Protein AF-A0A8E0RQ81-F1 (afdb_monomer)

Nearest PDB structures (foldseek):
  8k2m-assembly1_A  TM=4.509E-01  e=3.180E-02  Paenibacillus sp. TS12
  5udd-assembly1_J  TM=2.761E-01  e=5.267E-03  Homo sapiens
  7y4x-assembly1_B  TM=4.870E-01  e=2.285E-01  Chelicerata
  8kg5-assembly1_D  TM=3.900E-01  e=5.680E-02  Homo sapiens
  7u06-assembly1_B  TM=1.789E-01  e=1.207E-01  Saccharomyces cerevisiae

Organism: NCBI:txid27845

Secondary structure (DSSP, 8-state):
-PPPTT----SS--TTTSPPPPPPSS-HHHH-S-GGGGHHHHHHHHHHHTT---SSGGGG--SSPPPHHHHHTS-EE-HHHHHTTEEESS---SEEEESSSEEEEEEEESS-EEEEEEEEEEGGGTT-S-GGGPPPPGGGEESB-TT--SBGGGGEEEEE-SSEEEEEEE-SSSEEEEEEEEEEEGGG--TTS----EEEEEEEEEESS--TT-PPPPP-TTS-BS--HHHHHHTTEEES---SEEEEPSTT--TTS-TTSPPPPEEEEEEEES-TTEEEEEEEEBTTB-HHHHGGGEEEEE-SSEEEEEEEPPPPP------SS-----S-EEEEEEEEESSS----EEEEEEEEEE-

Foldseek 3Di:
DDDDDPDDDDPPPDCVVVPDDDDPPDDQVRPDVCSVVCVVVLLVLCVCLQPDDDPDQSSSSHPDGDDPVLSVQAWNFDPVQSVQQKAQDPRRGLEAEDAAQKDKGKIWTDADWQKDKQKWFQQVFAVDPCQPPDDDDPVRTHQDHPPDPDGLLQQWQWADFPTMIMIIGQFAAFHKMKMWMWIGGPVQPDPPDDGDTDTGTMHIYGYNGGHPPSDGHPDDPSSYAFQRPVNCVVQVKDKPDRTQEDEQEPPPDDPPDDPVDDDFGKDKIKIFGPAQQKDKDKFKDFPPDDSVVLVVQWDWDDDSTMIIIMGGDDDADDDDDDDDDDDDKGRKMKMWMWMARPVDDGPRDRRHMHIYIHD

Solvent-accessible surface area (backbone atoms only — not comparable to full-atom values): 20951 Å² total; per-residue (Å²): 137,80,80,61,93,87,73,71,79,74,79,75,82,42,63,86,83,56,60,78,80,76,78,77,92,62,57,59,75,78,79,37,100,59,51,72,78,46,46,70,57,48,52,49,30,58,57,43,53,60,77,49,84,60,97,49,65,78,73,37,66,45,100,69,65,74,50,70,70,58,52,74,35,35,41,53,57,37,76,39,25,64,72,26,39,51,40,70,69,75,60,64,48,16,66,42,81,24,71,48,14,53,47,76,48,50,31,34,34,81,40,71,52,51,67,48,75,46,48,30,34,39,65,82,20,59,87,43,96,62,37,82,80,59,78,88,52,80,90,45,51,30,54,40,53,92,97,47,98,54,54,41,62,34,29,48,47,36,28,40,46,91,45,38,44,36,38,44,40,27,32,74,53,40,25,32,35,39,41,39,35,24,32,34,51,47,94,65,68,48,92,94,55,96,69,77,70,34,65,12,38,37,36,40,37,40,24,71,27,36,20,93,73,45,57,65,52,80,90,58,93,77,55,57,24,5,53,34,57,72,55,35,62,73,59,40,46,46,60,74,59,64,58,19,68,46,76,50,67,82,82,81,68,61,94,82,63,64,86,89,62,75,76,77,54,66,50,77,53,39,30,36,36,79,39,66,61,58,45,82,45,77,46,48,46,39,93,97,52,59,49,80,71,38,50,82,36,50,47,78,48,77,57,68,51,34,40,37,38,43,34,47,54,77,78,82,69,89,74,82,90,72,84,85,91,75,90,76,65,54,91,55,42,34,39,39,30,37,46,41,50,76,88,52,79,89,60,80,42,82,59,30,30,36,38,37,36,51,96

Structure (mmCIF, N/CA/C/O backbone):
data_AF-A0A8E0RQ81-F1
#
_entry.id   AF-A0A8E0RQ81-F1
#
loop_
_atom_site.group_PDB
_atom_site.id
_atom_site.type_symbol
_atom_site.label_atom_id
_atom_site.label_alt_id
_atom_site.label_comp_id
_atom_site.label_asym_id
_atom_site.label_entity_id
_atom_site.label_seq_id
_atom_site.pdbx_PDB_ins_code
_atom_site.Cartn_x
_atom_site.Cartn_y
_atom_site.Cartn_z
_atom_site.occupancy
_atom_site.B_iso_or_equiv
_atom_site.auth_seq_id
_atom_site.auth_comp_id
_atom_site.auth_asym_id
_atom_site.auth_atom_id
_atom_site.pdbx_PDB_model_num
ATOM 1 N N . MET A 1 1 ? 32.967 -24.343 -5.951 1.00 39.72 1 MET A N 1
ATOM 2 C CA . MET A 1 1 ? 33.368 -25.617 -6.580 1.00 39.72 1 MET A CA 1
ATOM 3 C C . MET A 1 1 ? 33.989 -25.262 -7.913 1.00 39.72 1 MET A C 1
ATOM 5 O O . MET A 1 1 ? 33.347 -24.540 -8.661 1.00 39.72 1 MET A O 1
ATOM 9 N N . TYR A 1 2 ? 35.232 -25.665 -8.159 1.00 46.44 2 TYR A N 1
ATOM 10 C CA . TYR A 1 2 ? 35.872 -25.485 -9.462 1.00 46.44 2 TYR A CA 1
ATOM 11 C C . TYR A 1 2 ? 35.626 -26.739 -10.296 1.00 46.44 2 TYR A C 1
ATOM 13 O O . TYR A 1 2 ? 35.555 -27.836 -9.736 1.00 46.44 2 TYR A O 1
ATOM 21 N N . ALA A 1 3 ? 35.448 -26.571 -11.604 1.00 52.44 3 ALA A N 1
ATOM 22 C CA . ALA A 1 3 ? 35.371 -27.707 -12.509 1.00 52.44 3 ALA A CA 1
ATOM 23 C C . ALA A 1 3 ? 36.690 -28.508 -12.442 1.00 52.44 3 ALA A C 1
ATOM 25 O O . ALA A 1 3 ? 37.749 -27.895 -12.271 1.00 52.44 3 ALA A O 1
ATOM 26 N N . PRO A 1 4 ? 36.645 -29.850 -12.531 1.00 76.75 4 PRO A N 1
ATOM 27 C CA . PRO A 1 4 ? 37.849 -30.673 -12.571 1.00 76.75 4 PRO A CA 1
ATOM 28 C C . PRO A 1 4 ? 38.773 -30.266 -13.722 1.00 76.75 4 PRO A C 1
ATOM 30 O O . PRO A 1 4 ? 38.309 -29.849 -14.785 1.00 76.75 4 PRO A O 1
ATOM 33 N N . GLU A 1 5 ? 40.078 -30.427 -13.521 1.00 66.06 5 GLU A N 1
ATOM 34 C CA . GLU A 1 5 ? 41.078 -30.236 -14.572 1.00 66.06 5 GLU A CA 1
ATOM 35 C C . GLU A 1 5 ? 40.761 -31.160 -15.766 1.00 66.06 5 GLU A C 1
ATOM 37 O O . GLU A 1 5 ? 40.637 -32.373 -15.599 1.00 66.06 5 GLU A O 1
ATOM 42 N N . GLY A 1 6 ? 40.569 -30.579 -16.957 1.00 72.25 6 GLY A N 1
ATOM 43 C CA . GLY A 1 6 ? 40.177 -31.301 -18.177 1.00 72.25 6 GLY A CA 1
ATOM 44 C C . GLY A 1 6 ? 38.669 -31.363 -18.464 1.00 72.25 6 GLY A C 1
ATOM 45 O O . GLY A 1 6 ? 38.272 -31.985 -19.447 1.00 72.25 6 GLY A O 1
ATOM 46 N N . PHE A 1 7 ? 37.817 -30.731 -17.648 1.00 69.62 7 PHE A N 1
ATOM 47 C CA . PHE A 1 7 ? 36.400 -30.568 -17.983 1.00 69.62 7 PHE A CA 1
ATOM 48 C C . PHE A 1 7 ? 36.219 -29.464 -19.035 1.00 69.62 7 PHE A C 1
ATOM 50 O O . PHE A 1 7 ? 36.254 -28.275 -18.717 1.00 69.62 7 PHE A O 1
ATOM 57 N N . GLU A 1 8 ? 35.999 -29.867 -20.283 1.00 62.91 8 GLU A N 1
ATOM 58 C CA . GLU A 1 8 ? 35.598 -28.975 -21.371 1.00 62.91 8 GLU A CA 1
ATOM 59 C C . GLU A 1 8 ? 34.089 -29.104 -21.613 1.00 62.91 8 GLU A C 1
ATOM 61 O O . GLU A 1 8 ? 33.569 -30.204 -21.818 1.00 62.91 8 GLU A O 1
ATOM 66 N N . LEU A 1 9 ? 33.367 -27.978 -21.590 1.00 57.41 9 LEU A N 1
ATOM 67 C CA . LEU A 1 9 ? 31.994 -27.944 -22.091 1.00 57.41 9 LEU A CA 1
ATOM 68 C C . LEU A 1 9 ? 32.043 -28.143 -23.613 1.00 57.41 9 LEU A C 1
ATOM 70 O O . LEU A 1 9 ? 32.822 -27.454 -24.276 1.00 57.41 9 LEU A O 1
ATOM 74 N N . PRO A 1 10 ? 31.231 -29.046 -24.190 1.00 61.84 10 PRO A N 1
ATOM 75 C CA . PRO A 1 10 ? 31.200 -29.225 -25.633 1.00 61.84 10 PRO A CA 1
ATOM 76 C C . PRO A 1 10 ? 30.738 -27.921 -26.293 1.00 61.84 10 PRO A C 1
ATOM 78 O O . PRO A 1 10 ? 29.579 -27.521 -26.173 1.00 61.84 10 PRO A O 1
ATOM 81 N N . HIS A 1 11 ? 31.657 -27.240 -26.978 1.00 59.19 11 HIS A N 1
ATOM 82 C CA . HIS A 1 11 ? 31.350 -26.078 -27.800 1.00 59.19 11 HIS A CA 1
ATOM 83 C C . HIS A 1 11 ? 31.382 -26.457 -29.288 1.00 59.19 11 HIS A C 1
ATOM 85 O O . HIS A 1 11 ? 32.374 -27.026 -29.744 1.00 59.19 11 HIS A O 1
ATOM 91 N N . PRO A 1 12 ? 30.349 -26.097 -30.070 1.00 54.19 12 PRO A N 1
ATOM 92 C CA . PRO A 1 12 ? 29.066 -25.541 -29.645 1.00 54.19 12 PRO A CA 1
ATOM 93 C C . PRO A 1 12 ? 28.110 -26.643 -29.157 1.00 54.19 12 PRO A C 1
ATOM 95 O O . PRO A 1 12 ? 28.104 -27.754 -29.690 1.00 54.19 12 PRO A O 1
ATOM 98 N N . LEU A 1 13 ? 27.226 -26.302 -28.214 1.00 55.28 13 LEU A N 1
ATOM 99 C CA . LEU A 1 13 ? 25.982 -27.040 -27.986 1.00 55.28 13 LEU A CA 1
ATOM 100 C C . LEU A 1 13 ? 25.128 -26.906 -29.259 1.00 55.28 13 LEU A C 1
ATOM 102 O O . LEU A 1 13 ? 24.357 -25.963 -29.411 1.00 55.28 13 LEU A O 1
ATOM 106 N N . SER A 1 14 ? 25.342 -27.798 -30.225 1.00 55.62 14 SER A N 1
ATOM 107 C CA . SER A 1 14 ? 24.513 -27.878 -31.428 1.00 55.62 14 SER A CA 1
ATOM 108 C C . SER A 1 14 ? 23.136 -28.415 -31.042 1.00 55.62 14 SER A C 1
ATOM 110 O O . SER A 1 14 ? 23.040 -29.417 -30.325 1.00 55.62 14 SER A O 1
ATOM 112 N N . SER A 1 15 ? 22.076 -27.794 -31.559 1.00 55.00 15 SER A N 1
ATOM 113 C CA . SER A 1 15 ? 20.694 -28.282 -31.463 1.00 55.00 15 SER A CA 1
ATOM 114 C C . SER A 1 15 ? 20.509 -29.685 -32.061 1.00 55.00 15 SER A C 1
ATOM 116 O O . SER A 1 15 ? 19.532 -30.355 -31.741 1.00 55.00 15 SER A O 1
ATOM 118 N N . GLU A 1 16 ? 21.462 -30.158 -32.871 1.00 59.75 16 GLU A N 1
ATOM 119 C CA . GLU A 1 16 ? 21.518 -31.534 -33.377 1.00 59.75 16 GLU A CA 1
ATOM 120 C C . GLU A 1 16 ? 22.048 -32.537 -32.338 1.00 59.75 16 GLU A C 1
ATOM 122 O O . GLU A 1 16 ? 21.591 -33.676 -32.297 1.00 59.75 16 GLU A O 1
ATOM 127 N N . ASN A 1 17 ? 22.984 -32.121 -31.476 1.00 57.94 17 ASN A N 1
ATOM 128 C CA . ASN A 1 17 ? 23.615 -32.994 -30.475 1.00 57.94 17 ASN A CA 1
ATOM 129 C C . ASN A 1 17 ? 22.876 -32.977 -29.128 1.00 57.94 17 ASN A C 1
ATOM 131 O O . ASN A 1 17 ? 22.941 -33.943 -28.369 1.00 57.94 17 ASN A O 1
ATOM 135 N N . HIS A 1 18 ? 22.157 -31.891 -28.841 1.00 56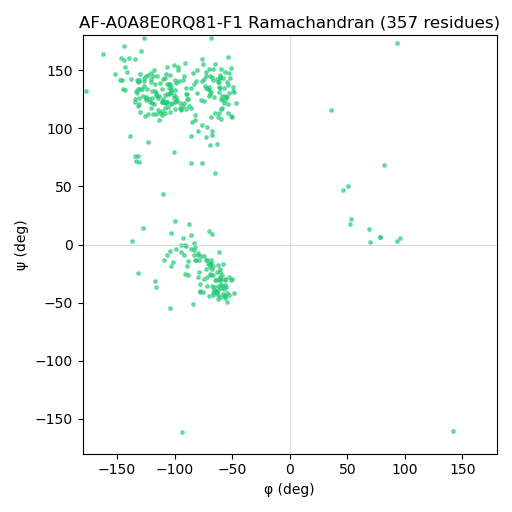.56 18 HIS A N 1
ATOM 136 C CA . HIS A 1 18 ? 21.319 -31.734 -27.654 1.00 56.56 18 HIS A CA 1
ATOM 137 C C . HIS A 1 18 ? 19.941 -31.219 -28.073 1.00 56.56 18 HIS A C 1
ATOM 139 O O . HIS A 1 18 ? 19.658 -30.026 -27.922 1.00 56.56 18 HIS A O 1
ATOM 145 N N . PRO A 1 19 ? 19.087 -32.092 -28.640 1.00 57.66 19 PRO A N 1
ATOM 146 C CA . PRO A 1 19 ? 17.778 -31.674 -29.092 1.00 57.66 19 PRO A CA 1
ATOM 147 C C . PRO A 1 19 ? 16.958 -31.131 -27.911 1.00 57.66 19 PRO A C 1
ATOM 149 O O . PRO A 1 19 ? 16.939 -31.739 -26.834 1.00 57.66 19 PRO A O 1
ATOM 152 N N . PRO A 1 20 ? 16.279 -29.989 -28.097 1.00 55.88 20 PRO A N 1
ATOM 153 C CA . PRO A 1 20 ? 15.446 -29.391 -27.070 1.00 55.88 20 PRO A CA 1
ATOM 154 C C . PRO A 1 20 ? 14.371 -30.401 -26.596 1.00 55.88 20 PRO A C 1
ATOM 156 O O . PRO A 1 20 ? 13.653 -30.931 -27.445 1.00 55.88 20 PRO A O 1
ATOM 159 N N . PRO A 1 21 ? 14.207 -30.681 -25.285 1.00 59.25 21 PRO A N 1
ATOM 160 C CA . PRO A 1 21 ? 13.328 -31.750 -24.787 1.00 59.25 21 PRO A CA 1
ATOM 161 C C . PRO A 1 21 ? 11.891 -31.635 -25.310 1.00 59.25 21 PRO A C 1
ATOM 163 O O . PRO A 1 21 ? 11.274 -30.584 -25.173 1.00 59.25 21 PRO A O 1
ATOM 166 N N . GLU A 1 22 ? 11.343 -32.703 -25.900 1.00 57.84 22 GLU A N 1
ATOM 167 C CA . GLU A 1 22 ? 9.971 -32.704 -26.435 1.00 57.84 22 GLU A CA 1
ATOM 168 C C . GLU A 1 22 ? 8.945 -32.239 -25.390 1.00 57.84 22 GLU A C 1
ATOM 170 O O . GLU A 1 22 ? 9.099 -32.490 -24.191 1.00 57.84 22 GLU A O 1
ATOM 175 N N . LEU A 1 23 ? 7.876 -31.577 -25.853 1.00 53.31 23 LEU A N 1
ATOM 176 C CA . LEU A 1 23 ? 6.772 -31.192 -24.975 1.00 53.31 23 LEU A CA 1
ATOM 177 C C . LEU A 1 23 ? 6.254 -32.429 -24.221 1.00 53.31 23 LEU A C 1
ATOM 179 O O . LEU A 1 23 ? 6.091 -33.490 -24.837 1.00 53.31 23 LEU A O 1
ATOM 183 N N . PRO A 1 24 ? 5.969 -32.312 -22.910 1.00 60.72 24 PRO A N 1
ATOM 184 C CA . PRO A 1 24 ? 5.385 -33.404 -22.151 1.00 60.72 24 PRO A CA 1
ATOM 185 C C . PRO A 1 24 ? 4.112 -33.895 -22.842 1.00 60.72 24 PRO A C 1
ATOM 187 O O . PRO A 1 24 ? 3.166 -33.136 -23.039 1.00 60.72 24 PRO A O 1
ATOM 190 N N . LYS A 1 25 ? 4.088 -35.178 -23.216 1.00 66.69 25 LYS A N 1
ATOM 191 C CA . LYS A 1 25 ? 2.934 -35.798 -23.894 1.00 66.69 25 LYS A CA 1
ATOM 192 C C . LYS A 1 25 ? 1.732 -35.975 -22.965 1.00 66.69 25 LYS A C 1
ATOM 194 O O . LYS A 1 25 ? 0.623 -36.187 -23.441 1.00 66.69 25 LYS A O 1
ATOM 199 N N . TYR A 1 26 ? 1.962 -35.886 -21.657 1.00 63.97 26 TYR A N 1
ATOM 200 C CA . TYR A 1 26 ? 0.975 -36.155 -20.626 1.00 63.97 26 TYR A CA 1
ATOM 201 C C . TYR A 1 26 ? 1.057 -35.113 -19.511 1.00 63.97 26 TYR A C 1
ATOM 203 O O . TYR A 1 26 ? 2.143 -34.690 -19.109 1.00 63.97 26 TYR A O 1
ATOM 211 N N . LEU A 1 27 ? -0.104 -34.734 -18.985 1.00 63.50 27 LEU A N 1
ATOM 212 C CA . LEU A 1 27 ? -0.230 -33.918 -17.779 1.00 63.50 27 LEU A CA 1
ATOM 213 C C . LEU A 1 27 ? 0.069 -34.771 -16.537 1.00 63.50 27 LEU A C 1
ATOM 215 O O . LEU A 1 27 ? -0.128 -35.984 -16.548 1.00 63.50 27 LEU A O 1
ATOM 219 N N . LYS A 1 28 ? 0.501 -34.154 -15.428 1.00 69.25 28 LYS A N 1
ATOM 220 C CA . LYS A 1 28 ? 0.905 -34.895 -14.213 1.00 69.25 28 LYS A CA 1
ATOM 221 C C . LYS A 1 28 ? -0.172 -35.852 -13.698 1.00 69.25 28 LYS A C 1
ATOM 223 O O . LYS A 1 28 ? 0.143 -36.988 -13.372 1.00 69.25 28 LYS A O 1
ATOM 228 N N . HIS A 1 29 ? -1.434 -35.429 -13.692 1.00 70.19 29 HIS A N 1
ATOM 229 C CA . HIS A 1 29 ? -2.558 -36.264 -13.250 1.00 70.19 29 HIS A CA 1
ATOM 230 C C . HIS A 1 29 ? -2.859 -37.449 -14.187 1.00 70.19 29 HIS A C 1
ATOM 232 O O . HIS A 1 29 ? -3.616 -38.337 -13.821 1.00 70.19 29 HIS A O 1
ATOM 238 N N . GLN A 1 30 ? -2.303 -37.459 -15.404 1.00 72.81 30 GLN A N 1
ATOM 239 C CA . GLN A 1 30 ? -2.445 -38.563 -16.360 1.00 72.81 30 GLN A CA 1
ATOM 240 C C . GLN A 1 30 ? -1.362 -39.634 -16.175 1.00 72.81 30 GLN A C 1
ATOM 242 O O . GLN A 1 30 ? -1.479 -40.718 -16.736 1.00 72.81 30 GLN A O 1
ATOM 247 N N . VAL A 1 31 ? -0.302 -39.322 -15.422 1.00 73.69 31 VAL A N 1
ATOM 248 C CA . VAL A 1 31 ? 0.868 -40.197 -15.229 1.00 73.69 31 VAL A CA 1
ATOM 249 C C . VAL A 1 31 ? 1.030 -40.614 -13.770 1.00 73.69 31 VAL A C 1
ATOM 251 O O . VAL A 1 31 ? 1.525 -41.703 -13.497 1.00 73.69 31 VAL A O 1
ATOM 254 N N . TYR A 1 32 ? 0.629 -39.758 -12.831 1.00 74.31 32 TYR A N 1
ATOM 255 C CA . TYR A 1 32 ? 0.846 -39.958 -11.405 1.00 74.31 32 TYR A CA 1
ATOM 256 C C . TYR A 1 32 ? -0.478 -40.019 -10.650 1.00 74.31 32 TYR A C 1
ATOM 258 O O . TYR A 1 32 ? -1.307 -39.120 -10.772 1.00 74.31 32 TYR A O 1
ATOM 266 N N . ASP A 1 33 ? -0.611 -41.026 -9.784 1.00 79.56 33 ASP A N 1
ATOM 267 C CA . ASP A 1 33 ? -1.787 -41.225 -8.926 1.00 79.56 33 ASP A CA 1
ATOM 268 C C . ASP A 1 33 ? -1.948 -40.134 -7.852 1.00 79.56 33 ASP A C 1
ATOM 270 O O . ASP A 1 33 ? -3.032 -39.950 -7.306 1.00 79.56 33 ASP A O 1
ATOM 274 N N . LYS A 1 34 ? -0.856 -39.430 -7.524 1.00 78.12 34 LYS A N 1
ATOM 275 C CA . LYS A 1 34 ? -0.787 -38.375 -6.498 1.00 78.12 34 LYS A CA 1
ATOM 276 C C . LYS A 1 34 ? -0.046 -37.143 -7.023 1.00 78.12 34 LYS A C 1
ATOM 278 O O . LYS A 1 34 ? 1.112 -36.912 -6.655 1.00 78.12 34 LYS A O 1
ATOM 283 N N . PRO A 1 35 ? -0.655 -36.365 -7.931 1.00 66.38 35 PRO A N 1
ATOM 284 C CA . PRO A 1 35 ? -0.021 -35.185 -8.515 1.00 66.38 35 PRO A CA 1
ATOM 285 C C . PRO A 1 35 ? 0.341 -34.117 -7.466 1.00 66.38 35 PRO A C 1
ATOM 287 O O . PRO A 1 35 ? 1.287 -33.360 -7.672 1.00 66.38 35 PRO A O 1
ATOM 290 N N . GLU A 1 36 ? -0.328 -34.097 -6.310 1.00 70.88 36 GLU A N 1
ATOM 291 C CA . GLU A 1 36 ? -0.039 -33.198 -5.188 1.00 70.88 36 GLU A CA 1
ATOM 292 C C . GLU A 1 36 ? 1.376 -33.345 -4.606 1.00 70.88 36 GLU A C 1
ATOM 294 O O . GLU A 1 36 ? 1.885 -32.403 -4.001 1.00 70.88 36 GLU A O 1
ATOM 299 N N . VAL A 1 37 ? 2.061 -34.475 -4.822 1.00 74.69 37 VAL A N 1
ATOM 300 C CA . VAL A 1 37 ? 3.457 -34.673 -4.379 1.00 74.69 37 VAL A CA 1
ATOM 301 C C . VAL A 1 37 ? 4.410 -33.688 -5.067 1.00 74.69 37 VAL A C 1
ATOM 303 O O . VAL A 1 37 ? 5.465 -33.354 -4.525 1.00 74.69 37 VAL A O 1
ATOM 306 N N . PHE A 1 38 ? 4.026 -33.178 -6.239 1.00 69.31 38 PHE A N 1
ATOM 307 C CA . PHE A 1 38 ? 4.818 -32.218 -6.996 1.00 69.31 38 PHE A CA 1
ATOM 308 C C . PHE A 1 38 ? 4.521 -30.756 -6.652 1.00 69.31 38 PHE A C 1
ATOM 310 O O . PHE A 1 38 ? 5.200 -29.890 -7.198 1.00 69.31 38 PHE A O 1
ATOM 317 N N . SER A 1 39 ? 3.587 -30.465 -5.738 1.00 68.19 39 SER A N 1
ATOM 318 C CA . SER A 1 39 ? 3.189 -29.089 -5.394 1.00 68.19 39 SER A CA 1
ATOM 319 C C . SER A 1 39 ? 4.379 -28.206 -5.029 1.00 68.19 39 SER A C 1
ATOM 321 O O . SER A 1 39 ? 4.511 -27.110 -5.550 1.00 68.19 39 SER A O 1
ATOM 323 N N . LYS A 1 40 ? 5.324 -28.723 -4.237 1.00 63.38 40 LYS A N 1
ATOM 324 C CA . LYS A 1 40 ? 6.554 -28.001 -3.871 1.00 63.38 40 LYS A CA 1
ATOM 325 C C . LYS A 1 40 ? 7.438 -27.657 -5.071 1.00 63.38 40 LYS A C 1
ATOM 327 O O . LYS A 1 40 ? 8.108 -26.631 -5.063 1.00 63.38 40 LYS A O 1
ATOM 332 N N . VAL A 1 41 ? 7.486 -28.538 -6.069 1.00 65.06 41 VAL A N 1
ATOM 333 C CA . VAL A 1 41 ? 8.275 -28.329 -7.292 1.00 65.06 41 VAL A CA 1
ATOM 334 C C . VAL A 1 41 ? 7.573 -27.320 -8.196 1.00 65.06 41 VAL A C 1
ATOM 336 O O . VAL A 1 41 ? 8.234 -26.442 -8.738 1.00 65.06 41 VAL A O 1
ATOM 339 N N . ASP A 1 42 ? 6.247 -27.404 -8.306 1.00 65.31 42 ASP A N 1
ATOM 340 C CA . ASP A 1 42 ? 5.432 -26.459 -9.077 1.00 65.31 42 ASP A CA 1
ATOM 341 C C . ASP A 1 42 ? 5.450 -25.059 -8.466 1.00 65.31 42 ASP A C 1
ATOM 343 O O . ASP A 1 42 ? 5.672 -24.081 -9.173 1.00 65.31 42 ASP A O 1
ATOM 347 N N . GLU A 1 43 ? 5.322 -24.960 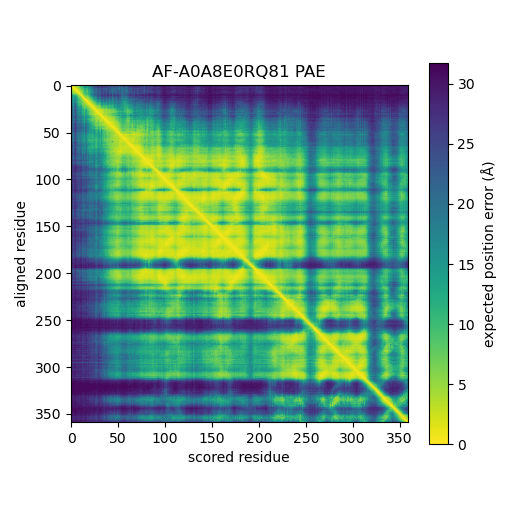-7.143 1.00 66.12 43 GLU A N 1
ATOM 348 C CA . GLU A 1 43 ? 5.513 -23.713 -6.407 1.00 66.12 43 GLU A CA 1
ATOM 349 C C . GLU A 1 43 ? 6.901 -23.132 -6.686 1.00 66.12 43 GLU A C 1
ATOM 351 O O . GLU A 1 43 ? 7.020 -21.950 -6.988 1.00 66.12 43 GLU A O 1
ATOM 356 N N . HIS A 1 44 ? 7.959 -23.947 -6.650 1.00 66.69 44 HIS A N 1
ATOM 357 C CA . HIS A 1 44 ? 9.312 -23.466 -6.922 1.00 66.69 44 HIS A CA 1
ATOM 358 C C . HIS A 1 44 ? 9.505 -22.993 -8.371 1.00 66.69 44 HIS A C 1
ATOM 360 O O . HIS A 1 44 ? 10.150 -21.970 -8.600 1.00 66.69 44 HIS A O 1
ATOM 366 N N . ALA A 1 45 ? 8.923 -23.697 -9.345 1.00 60.34 45 ALA A N 1
ATOM 367 C CA . ALA A 1 45 ? 8.922 -23.281 -10.744 1.00 60.34 45 ALA A CA 1
ATOM 368 C C . ALA A 1 45 ? 8.223 -21.927 -10.930 1.00 60.34 45 ALA A C 1
ATOM 370 O O . ALA A 1 45 ? 8.781 -21.029 -11.560 1.00 60.34 45 ALA A O 1
ATOM 371 N N . ILE A 1 46 ? 7.057 -21.742 -10.301 1.00 65.69 46 ILE A N 1
ATOM 372 C CA . ILE A 1 46 ? 6.329 -20.468 -10.297 1.00 65.69 46 ILE A CA 1
ATOM 373 C C . ILE A 1 46 ? 7.200 -19.346 -9.714 1.00 65.69 46 ILE A C 1
ATOM 375 O O . ILE A 1 46 ? 7.269 -18.262 -10.286 1.00 65.69 46 ILE A O 1
ATOM 379 N N . GLN A 1 47 ? 7.930 -19.606 -8.625 1.00 67.50 47 GLN A N 1
ATOM 380 C CA . GLN A 1 47 ? 8.839 -18.629 -8.009 1.00 67.50 47 GLN A CA 1
ATOM 381 C C . GLN A 1 47 ? 10.027 -18.254 -8.908 1.00 67.50 47 GLN A C 1
ATOM 383 O O . GLN A 1 47 ? 10.451 -17.096 -8.921 1.00 67.50 47 GLN A O 1
ATOM 388 N N . ALA A 1 48 ? 10.572 -19.212 -9.663 1.00 68.31 48 ALA A N 1
ATOM 389 C CA . ALA A 1 48 ? 11.724 -18.979 -10.529 1.00 68.31 48 ALA A CA 1
ATOM 390 C C . ALA A 1 48 ? 11.405 -17.981 -11.651 1.00 68.31 48 ALA A C 1
ATOM 392 O O . ALA A 1 48 ? 12.209 -17.082 -11.903 1.00 68.31 48 ALA A O 1
ATOM 393 N N . VAL A 1 49 ? 10.212 -18.066 -12.254 1.00 67.44 49 VAL A N 1
ATOM 394 C CA . VAL A 1 49 ? 9.819 -17.189 -13.371 1.00 67.44 49 VAL A CA 1
ATOM 395 C C . VAL A 1 49 ? 9.623 -15.732 -12.949 1.00 67.44 49 VAL A C 1
ATOM 397 O O . VAL A 1 49 ? 9.687 -14.848 -13.785 1.00 67.44 49 VAL A O 1
ATOM 400 N N . TYR A 1 50 ? 9.489 -15.425 -11.660 1.00 70.00 50 TYR A N 1
ATOM 401 C CA . TYR A 1 50 ? 9.458 -14.035 -11.184 1.00 70.00 50 TYR A CA 1
ATOM 402 C C . TYR A 1 50 ? 10.843 -13.372 -11.076 1.00 70.00 50 TYR A C 1
ATOM 404 O O . TYR A 1 50 ? 10.932 -12.182 -10.776 1.00 70.00 50 TYR A O 1
ATOM 412 N N . SER A 1 51 ? 11.927 -14.129 -11.273 1.00 68.50 51 SER A N 1
ATOM 413 C CA . SER A 1 51 ? 13.305 -13.621 -11.170 1.00 68.50 51 SER A CA 1
ATOM 414 C C . SER A 1 51 ? 14.204 -14.009 -12.344 1.00 68.50 51 SER A C 1
ATOM 416 O O . SER A 1 51 ? 15.171 -13.304 -12.620 1.00 68.50 51 SER A O 1
ATOM 418 N N . HIS A 1 52 ? 13.896 -15.103 -13.042 1.00 77.31 52 HIS A N 1
ATOM 419 C CA . HIS A 1 52 ? 14.685 -15.630 -14.148 1.00 77.31 52 HIS A CA 1
ATOM 420 C C . HIS A 1 52 ? 13.757 -15.986 -15.312 1.00 77.31 52 HIS A C 1
ATOM 422 O O . HIS A 1 52 ? 12.866 -16.822 -15.167 1.00 77.31 52 HIS A O 1
ATOM 428 N N . PHE A 1 53 ? 13.997 -15.388 -16.479 1.00 79.69 53 PHE A N 1
ATOM 429 C CA . PHE A 1 53 ? 13.338 -15.787 -17.718 1.00 79.69 53 PHE A CA 1
ATOM 430 C C . PHE A 1 53 ? 14.228 -16.793 -18.459 1.00 79.69 53 PHE A C 1
ATOM 432 O O . PHE A 1 53 ? 15.347 -16.436 -18.836 1.00 79.69 53 PHE A O 1
ATOM 439 N N . PRO A 1 54 ? 13.801 -18.054 -18.639 1.00 80.38 54 PRO A N 1
ATOM 440 C CA . PRO A 1 54 ? 14.617 -19.048 -19.322 1.00 80.38 54 PRO A CA 1
ATOM 441 C C . PRO A 1 54 ? 14.676 -18.779 -20.830 1.00 80.38 54 PRO A C 1
ATOM 443 O O . PRO A 1 54 ? 13.704 -18.322 -21.428 1.00 80.38 54 PRO A O 1
ATOM 446 N N . GLU A 1 55 ? 15.799 -19.139 -21.455 1.00 75.12 55 GLU A N 1
ATOM 447 C CA . GLU A 1 55 ? 15.984 -19.045 -22.913 1.00 75.12 55 GLU A CA 1
ATOM 448 C C . GLU A 1 55 ? 14.966 -19.900 -23.685 1.00 75.12 55 GLU A C 1
ATOM 450 O O . GLU A 1 55 ? 14.533 -19.533 -24.777 1.00 75.12 55 GLU A O 1
ATOM 455 N N . ASP A 1 56 ? 14.543 -21.022 -23.096 1.00 77.44 56 ASP A N 1
ATOM 456 C CA . ASP A 1 56 ? 13.509 -21.891 -23.643 1.00 77.44 56 ASP A CA 1
ATOM 457 C C . ASP A 1 56 ? 12.216 -21.794 -22.823 1.00 77.44 56 ASP A C 1
ATOM 459 O O . ASP A 1 56 ? 12.179 -22.114 -21.632 1.00 77.44 56 ASP A O 1
ATOM 463 N N . SER A 1 57 ? 11.120 -21.415 -23.488 1.00 77.31 57 SER A N 1
ATOM 464 C CA . SER A 1 57 ? 9.786 -21.294 -22.878 1.00 77.31 57 SER A CA 1
ATOM 465 C C . SER A 1 57 ? 9.316 -22.551 -22.130 1.00 77.31 57 SER A C 1
ATOM 467 O O . SER A 1 57 ? 8.573 -22.448 -21.155 1.00 77.31 57 SER A O 1
ATOM 469 N N . ARG A 1 58 ? 9.777 -23.746 -22.524 1.00 75.94 58 ARG A N 1
ATOM 470 C CA . ARG A 1 58 ? 9.392 -25.019 -21.891 1.00 75.94 58 ARG A CA 1
ATOM 471 C C . ARG A 1 58 ? 10.022 -25.200 -20.514 1.00 75.94 58 ARG A C 1
ATOM 473 O O . ARG A 1 58 ? 9.512 -25.976 -19.711 1.00 75.94 58 ARG A O 1
ATOM 480 N N . TRP A 1 59 ? 11.109 -24.487 -20.223 1.00 79.31 59 TRP A N 1
ATOM 481 C CA . TRP A 1 59 ? 11.786 -24.531 -18.925 1.00 79.31 59 TRP A CA 1
ATOM 482 C C . TRP A 1 59 ? 11.147 -23.621 -17.880 1.00 79.31 59 TRP A C 1
ATOM 484 O O . TRP A 1 59 ? 11.544 -23.665 -16.720 1.00 79.31 59 TRP A O 1
ATOM 494 N N . GLN A 1 60 ? 10.135 -22.836 -18.255 1.00 75.19 60 GLN A N 1
ATOM 495 C CA . GLN A 1 60 ? 9.352 -22.071 -17.286 1.00 75.19 60 GLN A CA 1
ATOM 496 C C . GLN A 1 60 ? 8.538 -22.983 -16.367 1.00 75.19 60 GLN A C 1
ATOM 498 O O . GLN A 1 60 ? 8.228 -22.596 -15.247 1.00 75.19 60 GLN A O 1
ATOM 503 N N . LEU A 1 61 ? 8.189 -24.190 -16.841 1.00 73.06 61 LEU A N 1
ATOM 504 C CA . LEU A 1 61 ? 7.408 -25.186 -16.098 1.00 73.06 61 LEU A CA 1
ATOM 505 C C . LEU A 1 61 ? 6.076 -24.634 -15.544 1.00 73.06 61 LEU A C 1
ATOM 507 O O . LEU A 1 61 ? 5.499 -25.196 -14.616 1.00 73.06 61 LEU A O 1
ATOM 511 N N . LEU A 1 62 ? 5.574 -23.550 -16.140 1.00 70.38 62 LEU A N 1
ATOM 512 C CA . LEU A 1 62 ? 4.271 -22.972 -15.848 1.00 70.38 62 LEU A CA 1
ATOM 513 C C . LEU A 1 62 ? 3.185 -23.695 -16.656 1.00 70.38 62 LEU A C 1
ATOM 515 O O . LEU A 1 62 ? 3.439 -24.073 -17.803 1.00 70.38 62 LEU A O 1
ATOM 519 N N . PRO A 1 63 ? 1.953 -23.818 -16.124 1.00 69.19 63 PRO A N 1
ATOM 520 C CA . PRO A 1 63 ? 0.806 -24.291 -16.903 1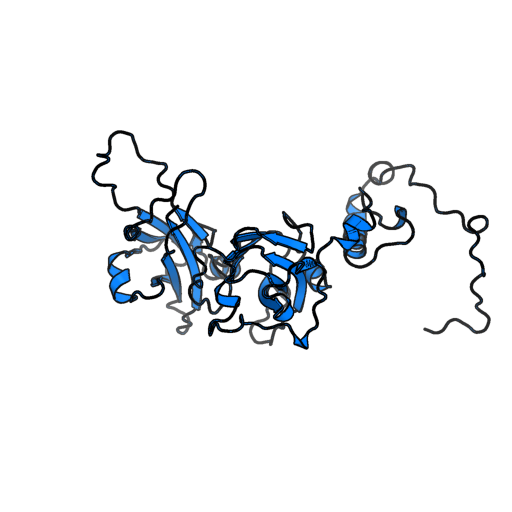.00 69.19 63 PRO A CA 1
ATOM 521 C C . PRO A 1 63 ? 0.582 -23.466 -18.177 1.00 69.19 63 PRO A C 1
ATOM 523 O O . PRO A 1 63 ? 0.251 -24.014 -19.226 1.00 69.19 63 PRO A O 1
ATOM 526 N N . THR A 1 64 ? 0.824 -22.157 -18.078 1.00 74.62 64 THR A N 1
ATOM 527 C CA . THR A 1 64 ? 0.810 -21.209 -19.192 1.00 74.62 64 THR A CA 1
ATOM 528 C C . THR A 1 64 ? 2.147 -20.465 -19.199 1.00 74.62 64 THR A C 1
ATOM 530 O O . THR A 1 64 ? 2.389 -19.686 -18.275 1.00 74.62 64 THR A O 1
ATOM 533 N N . PRO A 1 65 ? 3.029 -20.697 -20.189 1.00 78.19 65 PRO A N 1
ATOM 534 C CA . PRO A 1 65 ? 4.294 -19.978 -20.291 1.00 78.19 65 PRO A CA 1
ATOM 535 C C . PRO A 1 65 ? 4.077 -18.473 -20.472 1.00 78.19 65 PRO A C 1
ATOM 537 O O . PRO A 1 65 ? 3.259 -18.042 -21.286 1.00 78.19 65 PRO A O 1
ATOM 540 N N . LEU A 1 66 ? 4.843 -17.679 -19.733 1.00 79.31 66 LEU A N 1
ATOM 541 C CA . LEU A 1 66 ? 4.942 -16.237 -19.886 1.00 79.31 66 LEU A CA 1
ATOM 542 C C . LEU A 1 66 ? 5.796 -15.892 -21.109 1.00 79.31 66 LEU A C 1
ATOM 544 O O . LEU A 1 66 ? 6.822 -16.512 -21.394 1.00 79.31 66 LEU A O 1
ATOM 548 N N . THR A 1 67 ? 5.385 -14.862 -21.836 1.00 84.62 67 THR A N 1
ATOM 549 C CA . THR A 1 67 ? 6.217 -14.235 -22.870 1.00 84.62 67 THR A CA 1
ATOM 550 C C . THR A 1 67 ? 7.284 -13.344 -22.230 1.00 84.62 67 THR A C 1
ATOM 552 O O . THR A 1 67 ? 7.120 -12.900 -21.094 1.00 84.62 67 THR A O 1
ATOM 555 N N . LEU A 1 68 ? 8.359 -13.032 -22.965 1.00 83.06 68 LEU A N 1
ATOM 556 C CA . LEU A 1 68 ? 9.402 -12.121 -22.476 1.00 83.06 68 LEU A CA 1
ATOM 557 C C . LEU A 1 68 ? 8.814 -10.758 -22.091 1.00 83.06 68 LEU A C 1
ATOM 559 O O . LEU A 1 68 ? 9.086 -10.258 -21.010 1.00 83.06 68 LEU A O 1
ATOM 563 N N . SER A 1 69 ? 7.924 -10.216 -22.925 1.00 81.62 69 SER A N 1
ATOM 564 C CA . SER A 1 69 ? 7.252 -8.946 -22.638 1.00 81.62 69 SER A CA 1
ATOM 565 C C . SER A 1 69 ? 6.397 -9.013 -21.369 1.00 81.62 69 SER A C 1
ATOM 567 O O . SER A 1 69 ? 6.382 -8.068 -20.590 1.00 81.62 69 SER A O 1
ATOM 569 N N . GLN A 1 70 ? 5.700 -10.125 -21.116 1.00 81.19 70 GLN A N 1
ATOM 570 C CA . GLN A 1 70 ? 4.959 -10.291 -19.862 1.00 81.19 70 GLN A CA 1
ATOM 571 C C . GLN A 1 70 ? 5.899 -10.375 -18.659 1.00 81.19 70 GLN A C 1
ATOM 573 O O . GLN A 1 70 ? 5.605 -9.765 -17.641 1.00 81.19 70 GLN A O 1
ATOM 578 N N . PHE A 1 71 ? 7.026 -11.082 -18.786 1.00 81.69 71 PHE A N 1
ATOM 579 C CA . PHE A 1 71 ? 8.045 -11.168 -17.740 1.00 81.69 71 PHE A CA 1
ATOM 580 C C . PHE A 1 71 ? 8.672 -9.804 -17.422 1.00 81.69 71 PHE A C 1
ATOM 582 O O . PHE A 1 71 ? 8.758 -9.433 -16.257 1.00 81.69 71 PHE A O 1
ATOM 589 N N . GLU A 1 72 ? 9.059 -9.036 -18.442 1.00 82.62 72 GLU A N 1
ATOM 590 C CA . GLU A 1 72 ? 9.618 -7.683 -18.295 1.00 82.62 72 GLU A CA 1
ATOM 591 C C . GLU A 1 72 ? 8.641 -6.718 -17.619 1.00 82.62 72 GLU A C 1
ATOM 593 O O . GLU A 1 72 ? 9.054 -5.766 -16.958 1.00 82.62 72 GLU A O 1
ATOM 598 N N . ASN A 1 73 ? 7.344 -6.982 -17.771 1.00 83.62 73 ASN A N 1
ATOM 599 C CA . ASN A 1 73 ? 6.291 -6.217 -17.136 1.00 83.62 73 ASN A CA 1
ATOM 600 C C . ASN A 1 73 ? 5.965 -6.687 -15.716 1.00 83.62 73 ASN A C 1
ATOM 602 O O . ASN A 1 73 ? 5.141 -6.034 -15.095 1.00 83.62 73 ASN A O 1
ATOM 606 N N . LEU A 1 74 ? 6.553 -7.756 -15.169 1.00 84.25 74 LEU A N 1
ATOM 607 C CA . LEU A 1 74 ? 6.263 -8.180 -13.793 1.00 84.25 74 LEU A CA 1
ATOM 608 C C . LEU A 1 74 ? 6.847 -7.201 -12.757 1.00 84.25 74 LEU A C 1
ATOM 610 O O . LEU A 1 74 ? 7.884 -6.577 -13.000 1.00 84.25 74 LEU A O 1
ATOM 614 N N . PRO A 1 75 ? 6.235 -7.075 -11.565 1.00 85.12 75 PRO A N 1
ATOM 615 C CA . PRO A 1 75 ? 6.844 -6.348 -10.460 1.00 85.12 75 PRO A CA 1
ATOM 616 C C . PRO A 1 75 ? 8.167 -6.992 -10.054 1.00 85.12 75 PRO A C 1
ATOM 618 O O . PRO A 1 75 ? 8.316 -8.217 -10.069 1.00 85.12 75 PRO A O 1
ATOM 621 N N . LEU A 1 76 ? 9.126 -6.171 -9.630 1.00 86.00 76 LEU A N 1
ATOM 622 C CA . LEU A 1 76 ? 10.404 -6.685 -9.155 1.00 86.00 76 LEU A CA 1
ATOM 623 C C . LEU A 1 76 ? 10.175 -7.421 -7.835 1.00 86.00 76 LEU A C 1
ATOM 625 O O . LEU A 1 76 ? 9.906 -6.795 -6.812 1.00 86.00 76 LEU A O 1
ATOM 629 N N . THR A 1 77 ? 10.303 -8.746 -7.844 1.00 86.94 77 THR A N 1
ATOM 630 C CA . THR A 1 77 ? 10.168 -9.577 -6.642 1.00 86.94 77 THR A CA 1
ATOM 631 C C . THR A 1 77 ? 11.523 -9.905 -6.019 1.00 86.94 77 THR A C 1
ATOM 633 O O . THR A 1 77 ? 12.564 -9.963 -6.673 1.00 86.94 77 THR A O 1
ATOM 636 N N . LYS A 1 78 ? 11.516 -10.133 -4.707 1.00 86.38 78 LYS A N 1
ATOM 637 C CA . LYS A 1 78 ? 12.668 -10.548 -3.901 1.00 86.38 78 LYS A CA 1
ATOM 638 C C . LYS A 1 78 ? 12.299 -11.769 -3.069 1.00 86.38 78 LYS A C 1
ATOM 640 O O . LYS A 1 78 ? 11.129 -12.073 -2.866 1.00 86.38 78 LYS A O 1
ATOM 645 N N . SER A 1 79 ? 13.305 -12.438 -2.499 1.00 82.44 79 SER A N 1
ATOM 646 C CA . SER A 1 79 ? 13.114 -13.678 -1.720 1.00 82.44 79 SER A CA 1
ATOM 647 C C . SER A 1 79 ? 12.024 -13.609 -0.635 1.00 82.44 79 SER A C 1
ATOM 649 O O . SER A 1 79 ? 11.409 -14.627 -0.326 1.00 82.44 79 SER A O 1
ATOM 651 N N . GLN A 1 80 ? 11.770 -12.429 -0.056 1.00 84.94 80 GLN A N 1
ATOM 652 C CA . GLN A 1 80 ? 10.759 -12.259 0.984 1.00 84.94 80 GLN A CA 1
ATOM 653 C C . GLN A 1 80 ? 9.319 -12.357 0.453 1.00 84.94 80 GLN A C 1
ATOM 655 O O . GLN A 1 80 ? 8.450 -12.814 1.192 1.00 84.94 80 GLN A O 1
ATOM 660 N N . PHE A 1 81 ? 9.083 -12.017 -0.820 1.00 85.12 81 PHE A N 1
ATOM 661 C CA . PHE A 1 81 ? 7.790 -12.190 -1.489 1.00 85.12 81 PHE A CA 1
ATOM 662 C C . PHE A 1 81 ? 7.308 -13.637 -1.382 1.00 85.12 81 PHE A C 1
ATOM 664 O O . PHE A 1 81 ? 6.216 -13.916 -0.895 1.00 85.12 81 PHE A O 1
ATOM 671 N N . PHE A 1 82 ? 8.199 -14.568 -1.717 1.00 82.12 82 PHE A N 1
ATOM 672 C CA . PHE A 1 82 ? 7.920 -15.999 -1.699 1.00 82.12 82 PHE A CA 1
ATOM 673 C C . PHE A 1 82 ? 7.819 -16.571 -0.284 1.00 82.12 82 PHE A C 1
ATOM 675 O O . PHE A 1 82 ? 6.987 -17.435 -0.021 1.00 82.12 82 PHE A O 1
ATOM 682 N N . LYS A 1 83 ? 8.632 -16.075 0.659 1.00 79.56 83 LYS A N 1
ATOM 683 C CA . LYS A 1 83 ? 8.592 -16.530 2.062 1.00 79.56 83 LYS A CA 1
ATOM 684 C C . LYS A 1 83 ? 7.270 -16.210 2.748 1.00 79.56 83 LYS A C 1
ATOM 686 O O . LYS A 1 83 ? 6.760 -17.051 3.482 1.00 79.56 83 LYS A O 1
ATOM 691 N N . CYS A 1 84 ? 6.727 -15.022 2.493 1.00 77.94 84 CYS A N 1
ATOM 692 C CA . CYS A 1 84 ? 5.414 -14.608 2.986 1.00 77.94 84 CYS A CA 1
ATOM 693 C C . CYS A 1 84 ? 4.262 -15.106 2.098 1.00 77.94 84 CYS A C 1
ATOM 695 O O . CYS A 1 84 ? 3.109 -14.817 2.400 1.00 77.94 84 CYS A O 1
ATOM 697 N N . ALA A 1 85 ? 4.564 -15.860 1.031 1.00 82.12 85 ALA A N 1
ATOM 698 C CA . ALA A 1 85 ? 3.595 -16.303 0.035 1.00 82.12 85 ALA A CA 1
ATOM 699 C C . ALA A 1 85 ? 2.679 -15.150 -0.412 1.00 82.12 85 ALA A C 1
ATOM 701 O O . ALA A 1 85 ? 1.457 -15.291 -0.399 1.00 82.12 85 ALA A O 1
ATOM 702 N N . ILE A 1 86 ? 3.286 -13.996 -0.713 1.00 85.12 86 ILE A N 1
ATOM 703 C CA . ILE A 1 86 ? 2.575 -12.859 -1.298 1.00 85.12 86 ILE A CA 1
ATOM 704 C C . ILE A 1 86 ? 2.180 -13.246 -2.722 1.00 85.12 86 ILE A C 1
ATOM 706 O O . ILE A 1 86 ? 2.913 -13.962 -3.404 1.00 85.12 86 ILE A O 1
ATOM 710 N N . ASP A 1 87 ? 1.018 -12.774 -3.144 1.00 83.56 87 ASP A N 1
ATOM 711 C CA . ASP A 1 87 ? 0.449 -13.024 -4.454 1.00 83.56 87 ASP A CA 1
ATOM 712 C C . ASP A 1 87 ? -0.045 -11.718 -5.082 1.00 83.56 87 ASP A C 1
ATOM 714 O O . ASP A 1 87 ? -0.587 -10.834 -4.406 1.00 83.56 87 ASP A O 1
ATOM 718 N N . PHE A 1 88 ? 0.150 -11.589 -6.389 1.00 81.25 88 PHE A N 1
ATOM 719 C CA . PHE A 1 88 ? -0.370 -10.463 -7.150 1.00 81.25 88 PHE A CA 1
ATOM 720 C C . PHE A 1 88 ? -1.831 -10.771 -7.476 1.00 81.25 88 PHE A C 1
ATOM 722 O O . PHE A 1 88 ? -2.100 -11.646 -8.287 1.00 81.25 88 PHE A O 1
ATOM 729 N N . LEU A 1 89 ? -2.781 -10.098 -6.819 1.00 73.69 89 LEU A N 1
ATOM 730 C CA . LEU A 1 89 ? -4.208 -10.335 -7.078 1.00 73.69 89 LEU A CA 1
ATOM 731 C C . LEU A 1 89 ? -4.704 -9.534 -8.282 1.00 73.69 89 LEU A C 1
ATOM 733 O O . LEU A 1 89 ? -5.343 -10.079 -9.174 1.00 73.69 89 LEU A O 1
ATOM 737 N N . GLU A 1 90 ? -4.426 -8.229 -8.287 1.00 68.06 90 GLU A N 1
ATOM 738 C CA . GLU A 1 90 ? -4.908 -7.313 -9.330 1.00 68.06 90 GLU A CA 1
ATOM 739 C C . GLU A 1 90 ? -3.755 -6.700 -10.137 1.00 68.06 90 GLU A C 1
ATOM 741 O O . GLU A 1 90 ? -3.862 -6.508 -11.347 1.00 68.06 90 GLU A O 1
ATOM 746 N N . GLN A 1 91 ? -2.626 -6.409 -9.481 1.00 69.88 91 GLN A N 1
ATOM 747 C CA . GLN A 1 91 ? -1.507 -5.671 -10.072 1.00 69.88 91 GLN A CA 1
ATOM 748 C C . GLN A 1 91 ? -0.383 -6.612 -10.512 1.00 69.88 91 GLN A C 1
ATOM 750 O O . GLN A 1 91 ? 0.628 -6.768 -9.835 1.00 69.88 91 GLN A O 1
ATOM 755 N N . HIS A 1 92 ? -0.557 -7.236 -11.676 1.00 72.69 92 HIS A N 1
ATOM 756 C CA . HIS A 1 92 ? 0.471 -8.090 -12.289 1.00 72.69 92 HIS A CA 1
ATOM 757 C C . HIS A 1 92 ? 1.539 -7.310 -13.068 1.00 72.69 92 HIS A C 1
ATOM 759 O O . HIS A 1 92 ? 2.468 -7.920 -13.591 1.00 72.69 92 HIS A O 1
ATOM 765 N N . HIS A 1 93 ? 1.407 -5.983 -13.155 1.00 83.56 93 HIS A N 1
ATOM 766 C CA . HIS A 1 93 ? 2.349 -5.118 -13.855 1.00 83.56 93 HIS A CA 1
ATOM 767 C C . HIS A 1 93 ? 3.224 -4.361 -12.848 1.00 83.56 93 HIS A C 1
ATOM 769 O O . HIS A 1 93 ? 2.720 -3.732 -11.920 1.00 83.56 93 HIS A O 1
ATOM 775 N N . GLY A 1 94 ? 4.541 -4.395 -13.038 1.00 84.25 94 GLY A N 1
ATOM 776 C CA . GLY A 1 94 ? 5.524 -3.660 -12.249 1.00 84.25 94 GLY A CA 1
ATOM 777 C C . GLY A 1 94 ? 5.460 -2.154 -12.476 1.00 84.25 94 GLY A C 1
ATOM 778 O O . GLY A 1 94 ? 5.921 -1.395 -11.625 1.00 84.25 94 GLY A O 1
ATOM 779 N N . VAL A 1 95 ? 4.856 -1.723 -13.588 1.00 90.12 95 VAL A N 1
ATOM 780 C CA . VAL A 1 95 ? 4.499 -0.328 -13.847 1.00 90.12 95 VAL A CA 1
ATOM 781 C C . VAL A 1 95 ? 2.988 -0.165 -13.721 1.00 90.12 95 VAL A C 1
ATOM 783 O O . VAL A 1 95 ? 2.223 -0.827 -14.419 1.00 90.12 95 VAL A O 1
ATOM 786 N N . VAL A 1 96 ? 2.564 0.731 -12.835 1.00 91.44 96 VAL A N 1
ATOM 787 C CA . VAL A 1 96 ? 1.157 1.053 -12.580 1.00 91.44 96 VAL A CA 1
ATOM 788 C C . VAL A 1 96 ? 0.912 2.510 -12.948 1.00 91.44 96 VAL A C 1
ATOM 790 O O . VAL A 1 96 ? 1.724 3.374 -12.628 1.00 91.44 96 VAL A O 1
ATOM 793 N N . HIS A 1 97 ? -0.208 2.799 -13.605 1.00 91.88 97 HIS A N 1
ATOM 794 C CA . HIS A 1 97 ? -0.553 4.148 -14.051 1.00 91.88 97 HIS A CA 1
ATOM 795 C C . HIS A 1 97 ? -1.766 4.682 -13.286 1.00 91.88 97 HIS A C 1
ATOM 797 O O . HIS A 1 97 ? -2.739 3.958 -13.075 1.00 91.88 97 HIS A O 1
ATOM 803 N N . THR A 1 98 ? -1.728 5.959 -12.912 1.00 91.31 98 THR A N 1
ATOM 804 C CA . THR A 1 98 ? -2.876 6.701 -12.379 1.00 91.31 98 THR A CA 1
ATOM 805 C C . THR A 1 98 ? -3.004 8.047 -13.083 1.00 91.31 98 THR A C 1
ATOM 807 O O . THR A 1 98 ? -2.018 8.761 -13.273 1.00 91.31 98 THR A O 1
ATOM 810 N N . ARG A 1 99 ? -4.232 8.383 -13.487 1.00 90.75 99 ARG A N 1
ATOM 811 C CA . ARG A 1 99 ? -4.533 9.614 -14.233 1.00 90.75 99 ARG A CA 1
ATOM 812 C C . ARG A 1 99 ? -4.820 10.803 -13.327 1.00 90.75 99 ARG A C 1
ATOM 814 O O . ARG A 1 99 ? -4.631 11.939 -13.738 1.00 90.75 99 ARG A O 1
ATOM 821 N N . ASP A 1 100 ? -5.292 10.530 -12.120 1.00 86.62 100 ASP A N 1
ATOM 822 C CA . ASP A 1 100 ? -5.855 11.494 -11.178 1.00 86.62 100 ASP A CA 1
ATOM 823 C C . ASP A 1 100 ? -5.181 11.409 -9.802 1.00 86.62 100 ASP A C 1
ATOM 825 O O . ASP A 1 100 ? -5.724 11.886 -8.812 1.00 86.62 100 ASP A O 1
ATOM 829 N N . GLY A 1 101 ? -4.033 10.736 -9.703 1.00 85.38 101 GLY A N 1
ATOM 830 C CA . GLY A 1 101 ? -3.274 10.591 -8.463 1.00 85.38 101 GLY A CA 1
ATOM 831 C C . GLY A 1 101 ? -3.944 9.697 -7.422 1.00 85.38 101 GLY A C 1
ATOM 832 O O . GLY A 1 101 ? -3.388 9.518 -6.334 1.00 85.38 101 GLY A O 1
ATOM 833 N N . ARG A 1 102 ? -5.102 9.104 -7.736 1.00 85.12 102 ARG A N 1
ATOM 834 C CA . ARG A 1 102 ? -5.763 8.096 -6.913 1.00 85.12 102 ARG A CA 1
ATOM 835 C C . ARG A 1 102 ? -5.459 6.718 -7.470 1.00 85.12 102 ARG A C 1
ATOM 837 O O . ARG A 1 102 ? -5.525 6.454 -8.669 1.00 85.12 102 ARG A O 1
ATOM 844 N N . LEU A 1 103 ? -5.091 5.816 -6.576 1.00 86.94 103 LEU A N 1
ATOM 845 C CA . LEU A 1 103 ? -4.816 4.432 -6.924 1.00 86.94 103 LEU A CA 1
ATOM 846 C C . LEU A 1 103 ? -5.217 3.552 -5.748 1.00 86.94 103 LEU A C 1
ATOM 848 O O . LEU A 1 103 ? -4.996 3.910 -4.589 1.00 86.94 103 LEU A O 1
ATOM 852 N N . ARG A 1 104 ? -5.779 2.387 -6.057 1.00 86.06 104 ARG A N 1
ATOM 853 C CA . ARG A 1 104 ? -5.923 1.282 -5.117 1.00 86.06 104 ARG A CA 1
ATOM 854 C C . ARG A 1 104 ? -5.106 0.114 -5.640 1.00 86.06 104 ARG A C 1
ATOM 856 O O . ARG A 1 104 ? -5.203 -0.230 -6.814 1.00 86.06 104 ARG A O 1
ATOM 863 N N . MET A 1 105 ? -4.306 -0.482 -4.770 1.00 88.00 105 MET A N 1
ATOM 864 C CA . MET A 1 105 ? -3.558 -1.693 -5.081 1.00 88.00 105 MET A CA 1
ATOM 865 C C . MET A 1 105 ? -3.787 -2.725 -3.992 1.00 88.00 105 MET A C 1
ATOM 867 O O . MET A 1 105 ? -3.678 -2.415 -2.809 1.00 88.00 105 MET A O 1
ATOM 871 N N . THR A 1 106 ? -4.062 -3.955 -4.412 1.00 88.31 106 THR A N 1
ATOM 872 C CA . THR A 1 106 ? -4.351 -5.065 -3.512 1.00 88.31 106 THR A CA 1
ATOM 873 C C . THR A 1 106 ? -3.446 -6.248 -3.832 1.00 88.31 106 THR A C 1
ATOM 875 O O . THR A 1 106 ? -3.362 -6.699 -4.977 1.00 88.31 106 THR A O 1
ATOM 878 N N . LEU A 1 107 ? -2.772 -6.750 -2.799 1.00 88.38 107 LEU A N 1
ATOM 879 C CA . LEU A 1 107 ? -1.958 -7.962 -2.829 1.00 88.38 107 LEU A CA 1
ATOM 880 C C . LEU A 1 107 ? -2.574 -9.018 -1.921 1.00 88.38 107 LEU A C 1
ATOM 882 O O . LEU A 1 107 ? -3.136 -8.690 -0.879 1.00 88.38 107 LEU A O 1
ATOM 886 N N . GLY A 1 108 ? -2.457 -10.278 -2.315 1.00 86.94 108 GLY A N 1
ATOM 887 C CA . GLY A 1 108 ? -2.829 -11.418 -1.490 1.00 86.94 108 GLY A CA 1
ATOM 888 C C . GLY A 1 108 ? -1.634 -11.888 -0.676 1.00 86.94 108 GLY A C 1
ATOM 889 O O . GLY A 1 108 ? -0.487 -11.667 -1.064 1.00 86.94 108 GLY A O 1
ATOM 890 N N . PHE A 1 109 ? -1.877 -12.557 0.442 1.00 85.19 109 PHE A N 1
ATOM 891 C CA . PHE A 1 109 ? -0.847 -13.337 1.115 1.00 85.19 109 PHE A CA 1
ATOM 892 C C . PHE A 1 109 ? -1.447 -14.577 1.770 1.00 85.19 109 PHE A C 1
ATOM 894 O O . PHE A 1 109 ? -2.527 -14.541 2.355 1.00 85.19 109 PHE A O 1
ATOM 901 N N . TRP A 1 110 ? -0.710 -15.683 1.703 1.00 80.12 110 TRP A N 1
ATOM 902 C CA . TRP A 1 110 ? -1.164 -16.975 2.234 1.00 80.12 110 TRP A CA 1
ATOM 903 C C . TRP A 1 110 ? -0.456 -17.376 3.530 1.00 80.12 110 TRP A C 1
ATOM 905 O O . TRP A 1 110 ? -0.838 -18.349 4.181 1.00 80.12 110 TRP A O 1
ATOM 915 N N . ARG A 1 111 ? 0.585 -16.634 3.924 1.00 77.31 111 ARG A N 1
ATOM 916 C CA . ARG A 1 111 ? 1.276 -16.812 5.203 1.00 77.31 111 ARG A CA 1
ATOM 917 C C . ARG A 1 111 ? 1.215 -15.514 5.998 1.00 77.31 111 ARG A C 1
ATOM 919 O O . ARG A 1 111 ? 1.701 -14.498 5.501 1.00 77.31 111 ARG A O 1
ATOM 926 N N . PRO A 1 112 ? 0.672 -15.538 7.228 1.00 66.12 112 PRO A N 1
ATOM 927 C CA . PRO A 1 112 ? 0.642 -14.358 8.074 1.00 66.12 112 PRO A CA 1
ATOM 928 C C . PRO A 1 112 ? 2.039 -13.758 8.256 1.00 66.12 112 PRO A C 1
ATOM 930 O O . PRO A 1 112 ? 3.034 -14.472 8.442 1.00 66.12 112 PRO A O 1
ATOM 933 N N . GLY A 1 113 ? 2.105 -12.434 8.225 1.00 74.06 113 GLY A N 1
ATOM 934 C CA . GLY A 1 113 ? 3.338 -11.681 8.353 1.00 74.06 113 GLY A CA 1
ATOM 935 C C . GLY A 1 113 ? 3.079 -10.225 8.709 1.00 74.06 113 GLY A C 1
ATOM 936 O O . GLY A 1 113 ? 1.959 -9.740 8.588 1.00 74.06 113 GLY A O 1
ATOM 937 N N . GLY A 1 114 ? 4.122 -9.544 9.174 1.00 80.44 114 GLY A N 1
ATOM 938 C CA . GLY A 1 114 ? 4.120 -8.090 9.271 1.00 80.44 114 GLY A CA 1
ATOM 939 C C . GLY A 1 114 ? 4.441 -7.489 7.907 1.00 80.44 114 GLY A C 1
ATOM 940 O O . GLY A 1 114 ? 5.336 -7.983 7.215 1.00 80.44 114 GLY A O 1
ATOM 941 N N . PHE A 1 115 ? 3.766 -6.400 7.550 1.00 86.19 115 PHE A N 1
ATOM 942 C CA . PHE A 1 115 ? 4.013 -5.662 6.313 1.00 86.19 115 PHE A CA 1
ATOM 943 C C . PHE A 1 115 ? 4.246 -4.184 6.605 1.00 86.19 115 PHE A C 1
ATOM 945 O O . PHE A 1 115 ? 3.585 -3.590 7.453 1.00 86.19 115 PHE A O 1
ATOM 952 N N . THR A 1 116 ? 5.188 -3.591 5.884 1.00 88.69 116 THR A N 1
ATOM 953 C CA . THR A 1 116 ? 5.414 -2.145 5.875 1.00 88.69 116 THR A CA 1
ATOM 954 C C . THR A 1 116 ? 5.817 -1.715 4.471 1.00 88.69 116 THR A C 1
ATOM 956 O O . THR A 1 116 ? 6.081 -2.549 3.601 1.00 88.69 116 THR A O 1
ATOM 959 N N . TYR A 1 117 ? 5.883 -0.416 4.224 1.00 92.56 117 TYR A N 1
ATOM 960 C CA . TYR A 1 117 ? 6.142 0.117 2.898 1.00 92.56 117 TYR A CA 1
ATOM 961 C C . TYR A 1 117 ? 7.079 1.319 2.941 1.00 92.56 117 TYR A C 1
ATOM 963 O O . TYR A 1 117 ? 7.237 2.000 3.954 1.00 92.56 117 TYR A O 1
ATOM 971 N N . LYS A 1 118 ? 7.675 1.606 1.787 1.00 93.31 118 LYS A N 1
ATOM 972 C CA . LYS A 1 118 ? 8.375 2.853 1.511 1.00 93.31 118 LYS A CA 1
ATOM 973 C C . LYS A 1 118 ? 7.897 3.401 0.177 1.00 93.31 118 LYS A C 1
ATOM 975 O O . LYS A 1 118 ? 7.959 2.699 -0.828 1.00 93.31 118 LYS A O 1
ATOM 980 N N . LEU A 1 119 ? 7.439 4.649 0.176 1.00 95.06 119 LEU A N 1
ATOM 981 C CA . LEU A 1 119 ? 7.062 5.373 -1.032 1.00 95.06 119 LEU A CA 1
ATOM 982 C C . LEU A 1 119 ? 8.083 6.480 -1.287 1.00 95.06 119 LEU A C 1
ATOM 984 O O . LEU A 1 119 ? 8.332 7.304 -0.407 1.00 95.06 119 LEU A O 1
ATOM 988 N N . GLN A 1 120 ? 8.666 6.494 -2.481 1.00 95.50 120 GLN A N 1
ATOM 989 C CA . GLN A 1 120 ? 9.671 7.474 -2.881 1.00 95.50 120 GLN A CA 1
ATOM 990 C C . GLN A 1 120 ? 9.263 8.156 -4.183 1.00 95.50 120 GLN A C 1
ATOM 992 O O . GLN A 1 120 ? 8.716 7.519 -5.075 1.00 95.50 120 GLN A O 1
ATOM 997 N N . TYR A 1 121 ? 9.555 9.442 -4.310 1.00 95.56 121 TYR A N 1
ATOM 998 C CA . TYR A 1 121 ? 9.326 10.238 -5.506 1.00 95.56 121 TYR A CA 1
ATOM 999 C C . TYR A 1 121 ? 10.634 10.448 -6.266 1.00 95.56 121 TYR A C 1
ATOM 1001 O O . TYR A 1 121 ? 11.666 10.762 -5.667 1.00 95.56 121 TYR A O 1
ATOM 1009 N N . LEU A 1 122 ? 10.589 10.292 -7.588 1.00 95.00 122 LEU A N 1
ATOM 1010 C CA . LEU A 1 122 ? 11.717 10.574 -8.466 1.00 95.00 122 LEU A CA 1
ATOM 1011 C C . LEU A 1 122 ? 11.727 12.065 -8.820 1.00 95.00 122 LEU A C 1
ATOM 1013 O O . LEU A 1 122 ? 10.941 12.515 -9.653 1.00 95.00 122 LEU A O 1
ATOM 1017 N N . ILE A 1 123 ? 12.638 12.842 -8.234 1.00 92.44 123 ILE A N 1
ATOM 1018 C CA . ILE A 1 123 ? 12.629 14.310 -8.387 1.00 92.44 123 ILE A CA 1
ATOM 1019 C C . ILE A 1 123 ? 12.808 14.782 -9.836 1.00 92.44 123 ILE A C 1
ATOM 1021 O O . ILE A 1 123 ? 12.271 15.822 -10.210 1.00 92.44 123 ILE A O 1
ATOM 1025 N N . THR A 1 124 ? 13.518 14.011 -10.663 1.00 91.81 124 THR A N 1
ATOM 1026 C CA . THR A 1 124 ? 13.763 14.313 -12.083 1.00 91.81 124 THR A CA 1
ATOM 1027 C C . THR A 1 124 ? 12.529 14.113 -12.962 1.00 91.81 124 THR A C 1
ATOM 1029 O O . THR A 1 124 ? 12.508 14.580 -14.098 1.00 91.81 124 THR A O 1
ATOM 1032 N N . SER A 1 125 ? 11.486 13.456 -12.444 1.00 92.50 125 SER A N 1
ATOM 1033 C CA . SER A 1 125 ? 10.228 13.247 -13.167 1.00 92.50 125 SER A CA 1
ATOM 1034 C C . SER A 1 125 ? 9.279 14.446 -13.122 1.00 92.50 125 SER A C 1
ATOM 1036 O O . SER A 1 125 ? 8.337 14.506 -13.911 1.00 92.50 125 SER A O 1
ATOM 1038 N N . ALA A 1 126 ? 9.532 15.421 -12.243 1.00 89.06 126 ALA A N 1
ATOM 1039 C CA . ALA A 1 126 ? 8.673 16.585 -12.068 1.00 89.06 126 ALA A CA 1
ATOM 1040 C C . ALA A 1 126 ? 8.586 17.419 -13.359 1.00 89.06 126 ALA A C 1
ATOM 1042 O O . ALA A 1 126 ? 9.569 18.025 -13.782 1.00 89.06 126 ALA A O 1
ATOM 1043 N N . GLY A 1 127 ? 7.400 17.470 -13.975 1.00 84.12 127 GLY A N 1
ATOM 1044 C CA . GLY A 1 127 ? 7.161 18.235 -15.205 1.00 84.12 127 GLY A CA 1
ATOM 1045 C C . GLY A 1 127 ? 7.860 17.681 -16.454 1.00 84.12 127 GLY A C 1
ATOM 1046 O O . GLY A 1 127 ? 7.938 18.379 -17.464 1.00 84.12 127 GLY A O 1
ATOM 1047 N N . HIS A 1 128 ? 8.384 16.452 -16.403 1.00 88.19 128 HIS A N 1
ATOM 1048 C CA . HIS A 1 128 ? 8.996 15.810 -17.563 1.00 88.19 128 HIS A CA 1
ATOM 1049 C C . HIS A 1 128 ? 7.906 15.363 -18.559 1.00 88.19 128 HIS A C 1
ATOM 1051 O O . HIS A 1 128 ? 6.911 14.789 -18.123 1.00 88.19 128 HIS A O 1
ATOM 1057 N N . PRO A 1 129 ? 8.066 15.567 -19.884 1.00 85.69 129 PRO A N 1
ATOM 1058 C CA . PRO A 1 129 ? 7.030 15.232 -20.869 1.00 85.69 129 PRO A CA 1
ATOM 1059 C C . PRO A 1 129 ? 6.807 13.725 -21.034 1.00 85.69 129 PRO A C 1
ATOM 1061 O O . PRO A 1 129 ? 5.730 13.310 -21.442 1.00 85.69 129 PRO A O 1
ATOM 1064 N N . ASN A 1 130 ? 7.822 12.911 -20.725 1.00 88.50 130 ASN A N 1
ATOM 1065 C CA . ASN A 1 130 ? 7.720 11.454 -20.740 1.00 88.50 130 ASN A CA 1
ATOM 1066 C C . ASN A 1 130 ? 8.346 10.845 -19.474 1.00 88.50 130 ASN A C 1
ATOM 1068 O O . ASN A 1 130 ? 9.505 10.424 -19.498 1.00 88.50 130 ASN A O 1
ATOM 1072 N N . PRO A 1 131 ? 7.673 10.915 -18.316 1.00 86.88 131 PRO A N 1
ATOM 1073 C CA . PRO A 1 131 ? 8.259 10.511 -17.039 1.00 86.88 131 PRO A CA 1
ATOM 1074 C C . PRO A 1 131 ? 8.488 8.990 -16.959 1.00 86.88 131 PRO A C 1
ATOM 1076 O O . PRO A 1 131 ? 9.415 8.532 -16.292 1.00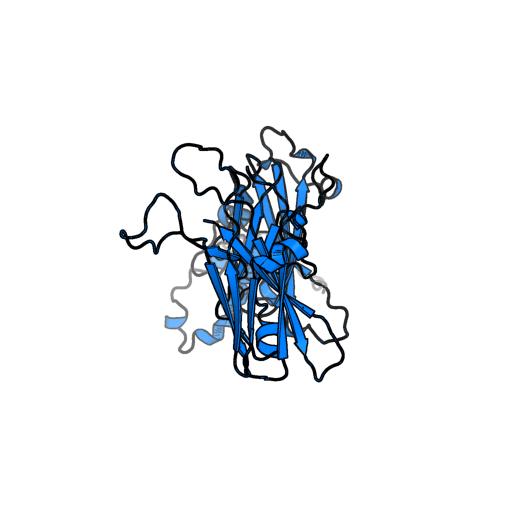 86.88 131 PRO A O 1
ATOM 1079 N N . GLU A 1 132 ? 7.712 8.192 -17.695 1.00 86.62 132 GLU A N 1
ATOM 1080 C CA . GLU A 1 132 ? 7.823 6.729 -17.720 1.00 86.62 132 GLU A CA 1
ATOM 1081 C C . GLU A 1 132 ? 9.148 6.203 -18.293 1.00 86.62 132 GLU A C 1
ATOM 1083 O O . GLU A 1 132 ? 9.633 5.173 -17.828 1.00 86.62 132 GLU A O 1
ATOM 1088 N N . SER A 1 133 ? 9.789 6.911 -19.229 1.00 87.12 133 SER A N 1
ATOM 1089 C CA . SER A 1 133 ? 11.070 6.475 -19.807 1.00 87.12 133 SER A CA 1
ATOM 1090 C C . SER A 1 133 ? 12.268 6.773 -18.908 1.00 87.12 133 SER A C 1
ATOM 1092 O O . SER A 1 133 ? 13.383 6.349 -19.204 1.00 87.12 133 SER A O 1
ATOM 1094 N N . LEU A 1 134 ? 12.070 7.531 -17.826 1.00 86.94 134 LEU A N 1
ATOM 1095 C CA . LEU A 1 134 ? 13.147 7.855 -16.902 1.00 86.94 134 LEU A CA 1
ATOM 1096 C C . LEU A 1 134 ? 13.560 6.614 -16.111 1.00 86.94 134 LEU A C 1
ATOM 1098 O O . LEU A 1 134 ? 12.727 5.896 -15.542 1.00 86.94 134 LEU A O 1
ATOM 1102 N N . MET A 1 135 ? 14.871 6.399 -16.050 1.00 81.38 135 MET A N 1
ATOM 1103 C CA . MET A 1 135 ? 15.484 5.439 -15.144 1.00 81.38 135 MET A CA 1
ATOM 1104 C C . MET A 1 135 ? 15.715 6.110 -13.791 1.00 81.38 135 MET A C 1
ATOM 1106 O O . MET A 1 135 ? 16.209 7.236 -13.728 1.00 81.38 135 MET A O 1
ATOM 1110 N N . ALA A 1 136 ? 15.373 5.420 -12.705 1.00 83.25 136 ALA A N 1
ATOM 1111 C CA . ALA A 1 136 ? 15.636 5.933 -11.370 1.00 83.25 136 ALA A CA 1
ATOM 1112 C C . ALA A 1 136 ? 17.109 5.766 -10.998 1.00 83.25 136 ALA A C 1
ATOM 1114 O O . ALA A 1 136 ? 17.638 4.654 -10.974 1.00 83.25 136 ALA A O 1
ATOM 1115 N N . ASN A 1 137 ? 17.748 6.876 -10.641 1.00 88.19 137 ASN A N 1
ATOM 1116 C CA . ASN A 1 137 ? 18.981 6.859 -9.873 1.00 88.19 137 ASN A CA 1
ATOM 1117 C C . ASN A 1 137 ? 18.612 6.908 -8.379 1.00 88.19 137 ASN A C 1
ATOM 1119 O O . ASN A 1 137 ? 17.848 7.795 -7.986 1.00 88.19 137 ASN A O 1
ATOM 1123 N N . PRO A 1 138 ? 19.148 6.019 -7.521 1.00 88.12 138 PRO A N 1
ATOM 1124 C CA . PRO A 1 138 ? 18.907 6.072 -6.079 1.00 88.12 138 PRO A CA 1
ATOM 1125 C C . PRO A 1 138 ? 19.173 7.447 -5.448 1.00 88.12 138 PRO A C 1
ATOM 1127 O O . PRO A 1 138 ? 18.503 7.824 -4.490 1.00 88.12 138 PRO A O 1
ATOM 1130 N N . ALA A 1 139 ? 20.110 8.224 -6.003 1.00 89.81 139 ALA A N 1
ATOM 1131 C CA . ALA A 1 139 ? 20.429 9.573 -5.538 1.00 89.81 139 ALA A CA 1
ATOM 1132 C C . ALA A 1 139 ? 19.320 10.610 -5.797 1.00 89.81 139 ALA A C 1
ATOM 1134 O O . ALA A 1 139 ? 19.321 11.657 -5.147 1.00 89.81 139 ALA A O 1
ATOM 1135 N N . ASP A 1 140 ? 18.366 10.319 -6.683 1.00 92.31 140 ASP A N 1
ATOM 1136 C CA . ASP A 1 140 ? 17.261 11.203 -7.080 1.00 92.31 140 ASP A CA 1
ATOM 1137 C C . ASP A 1 140 ? 15.920 10.801 -6.443 1.00 92.31 140 ASP A C 1
ATOM 1139 O O . ASP A 1 140 ? 14.921 11.510 -6.576 1.00 92.31 140 ASP A O 1
ATOM 1143 N N . LEU A 1 141 ? 15.887 9.676 -5.723 1.00 93.25 141 LEU A N 1
ATOM 1144 C CA . LEU A 1 141 ? 14.714 9.233 -4.978 1.00 93.25 141 LEU A CA 1
ATOM 1145 C C . LEU A 1 141 ? 14.621 9.985 -3.649 1.00 93.25 141 LEU A C 1
ATOM 1147 O O . LEU A 1 141 ? 15.592 10.079 -2.890 1.00 93.25 141 LEU A O 1
ATOM 1151 N N . ARG A 1 142 ? 13.449 10.542 -3.358 1.00 93.62 142 ARG A N 1
ATOM 1152 C CA . ARG A 1 142 ? 13.175 11.275 -2.118 1.00 93.62 142 ARG A CA 1
ATOM 1153 C C . ARG A 1 142 ? 11.902 10.772 -1.468 1.00 93.62 142 ARG A C 1
ATOM 1155 O O . ARG A 1 142 ? 10.941 10.451 -2.151 1.00 93.62 142 ARG A O 1
ATOM 1162 N N . ASP A 1 143 ? 11.871 10.790 -0.144 1.00 92.19 143 ASP A N 1
ATOM 1163 C CA . ASP A 1 143 ? 10.700 10.377 0.641 1.00 92.19 143 ASP A CA 1
ATOM 1164 C C . ASP A 1 143 ? 9.701 11.545 0.823 1.00 92.19 143 ASP A C 1
ATOM 1166 O O . ASP A 1 143 ? 8.732 11.452 1.572 1.00 92.19 143 ASP A O 1
ATOM 1170 N N . GLN A 1 144 ? 9.945 12.659 0.124 1.00 90.94 144 GLN A N 1
ATOM 1171 C CA . GLN A 1 144 ? 9.178 13.902 0.125 1.00 90.94 144 GLN A CA 1
ATOM 1172 C C . GLN A 1 144 ? 9.158 14.491 -1.289 1.00 90.94 144 GLN A C 1
ATOM 1174 O O . GLN A 1 144 ? 10.095 14.299 -2.072 1.00 90.94 144 GLN A O 1
ATOM 1179 N N . ILE A 1 145 ? 8.108 15.247 -1.603 1.00 86.50 145 ILE A N 1
ATOM 1180 C CA . ILE A 1 145 ? 8.036 16.012 -2.851 1.00 86.50 145 ILE A CA 1
ATOM 1181 C C . ILE A 1 145 ? 8.783 17.337 -2.665 1.00 86.50 145 ILE A C 1
ATOM 1183 O O . ILE A 1 145 ? 8.625 17.985 -1.628 1.00 86.50 145 ILE A O 1
ATOM 1187 N N . PRO A 1 146 ? 9.575 17.791 -3.656 1.00 80.50 146 PRO A N 1
ATOM 1188 C CA . PRO A 1 146 ? 10.175 19.117 -3.604 1.00 80.50 146 PRO A CA 1
ATOM 1189 C C . PRO A 1 146 ? 9.110 20.191 -3.340 1.00 80.50 146 PRO A C 1
ATOM 1191 O O . PRO A 1 146 ? 8.122 20.260 -4.067 1.00 80.50 146 PRO A O 1
ATOM 1194 N N . LYS A 1 147 ? 9.358 21.071 -2.358 1.00 76.38 147 LYS A N 1
ATOM 1195 C CA . LYS A 1 147 ? 8.463 22.165 -1.908 1.00 76.38 147 LYS A CA 1
ATOM 1196 C C . LYS A 1 147 ? 7.300 21.745 -0.995 1.00 76.38 147 LYS A C 1
ATOM 1198 O O . LYS A 1 147 ? 6.485 22.598 -0.654 1.00 76.38 147 LYS A O 1
ATOM 1203 N N . THR A 1 148 ? 7.238 20.488 -0.563 1.00 80.12 148 THR A N 1
ATOM 1204 C CA . THR A 1 148 ? 6.282 20.018 0.449 1.00 80.12 148 THR A CA 1
ATOM 1205 C C . THR A 1 148 ? 7.047 19.546 1.684 1.00 80.12 148 THR A C 1
ATOM 1207 O O . THR A 1 148 ? 7.971 18.754 1.557 1.00 80.12 148 THR A O 1
ATOM 1210 N N . ASP A 1 149 ? 6.650 19.999 2.875 1.00 83.00 149 ASP A N 1
ATOM 1211 C CA . ASP A 1 149 ? 7.272 19.607 4.158 1.00 83.00 149 ASP A CA 1
ATOM 1212 C C . ASP A 1 149 ? 6.651 18.324 4.756 1.00 83.00 149 ASP A C 1
ATOM 1214 O O . ASP A 1 149 ? 6.748 18.042 5.945 1.00 83.00 149 ASP A O 1
ATOM 1218 N N . ILE A 1 150 ? 5.936 17.552 3.932 1.00 86.12 150 ILE A N 1
ATOM 1219 C CA . ILE A 1 150 ? 5.174 16.371 4.346 1.00 86.12 150 ILE A CA 1
ATOM 1220 C C . ILE A 1 150 ? 5.776 15.142 3.670 1.00 86.12 150 ILE A C 1
ATOM 1222 O O . ILE A 1 150 ? 5.950 15.103 2.449 1.00 86.12 150 ILE A O 1
ATOM 1226 N N . GLU A 1 151 ? 6.066 14.117 4.468 1.00 90.56 151 GLU A N 1
ATOM 1227 C CA . GLU A 1 151 ? 6.551 12.825 3.983 1.00 90.56 151 GLU A CA 1
ATOM 1228 C C . GLU A 1 151 ? 5.495 12.084 3.161 1.00 90.56 151 GLU A C 1
ATOM 1230 O O . GLU A 1 151 ? 4.316 12.036 3.524 1.00 90.56 151 GLU A O 1
ATOM 1235 N N . LEU A 1 152 ? 5.949 11.420 2.095 1.00 91.62 152 LEU A N 1
ATOM 1236 C CA . LEU A 1 152 ? 5.122 10.643 1.169 1.00 91.62 152 LEU A CA 1
ATOM 1237 C C . LEU A 1 152 ? 4.345 9.515 1.847 1.00 91.62 152 LEU A C 1
ATOM 1239 O O . LEU A 1 152 ? 3.272 9.156 1.366 1.00 91.62 152 LEU A O 1
ATOM 1243 N N . LYS A 1 153 ? 4.833 8.995 2.982 1.00 89.19 153 LYS A N 1
ATOM 1244 C CA . LYS A 1 153 ? 4.103 8.002 3.786 1.00 89.19 153 LYS A CA 1
ATOM 1245 C C . LYS A 1 153 ? 2.719 8.500 4.211 1.00 89.19 153 LYS A C 1
ATOM 1247 O O . LYS A 1 153 ? 1.787 7.722 4.322 1.00 89.19 153 LYS A O 1
ATOM 1252 N N . SER A 1 154 ? 2.559 9.811 4.374 1.00 85.88 154 SER A N 1
ATOM 1253 C CA . SER A 1 154 ? 1.280 10.410 4.757 1.00 85.88 154 SER A CA 1
ATOM 1254 C C . SER A 1 154 ? 0.261 10.375 3.616 1.00 85.88 154 SER A C 1
ATOM 1256 O O . SER A 1 154 ? -0.910 10.606 3.851 1.00 85.88 154 SER A O 1
ATOM 1258 N N . PHE A 1 155 ? 0.663 10.082 2.379 1.00 86.75 155 PHE A N 1
ATOM 1259 C CA . PHE A 1 155 ? -0.225 10.029 1.210 1.00 86.75 155 PHE A CA 1
ATOM 1260 C C . PHE A 1 155 ? -0.566 8.598 0.778 1.00 86.75 155 PHE A C 1
ATOM 1262 O O . PHE A 1 155 ? -1.156 8.386 -0.285 1.00 86.75 155 PHE A O 1
ATOM 1269 N N . LEU A 1 156 ? -0.201 7.618 1.607 1.00 87.81 156 LEU A N 1
ATOM 1270 C CA . LEU A 1 156 ? -0.434 6.203 1.382 1.00 87.81 156 LEU A CA 1
ATOM 1271 C C . LEU A 1 156 ? -1.023 5.563 2.641 1.00 87.81 156 LEU A C 1
ATOM 1273 O O . LEU A 1 156 ? -0.396 5.535 3.697 1.00 87.81 156 LEU A O 1
ATOM 1277 N N . LEU A 1 157 ? -2.225 5.013 2.518 1.00 84.75 157 LEU A N 1
ATOM 1278 C CA . LEU A 1 157 ? -2.839 4.207 3.567 1.00 84.75 157 LEU A CA 1
ATOM 1279 C C . LEU A 1 157 ? -2.611 2.731 3.246 1.00 84.75 157 LEU A C 1
ATOM 1281 O O . LEU A 1 157 ? -2.981 2.282 2.163 1.00 84.75 157 LEU A O 1
ATOM 1285 N N . GLN A 1 158 ? -2.011 1.991 4.178 1.00 86.50 158 GLN A N 1
ATOM 1286 C CA . GLN A 1 158 ? -1.905 0.533 4.117 1.00 86.50 158 GLN A CA 1
ATOM 1287 C C . GLN A 1 158 ? -2.924 -0.082 5.077 1.00 86.50 158 GLN A C 1
ATOM 1289 O O . GLN A 1 158 ? -2.993 0.294 6.243 1.00 86.50 158 GLN A O 1
ATOM 1294 N N . GLU A 1 159 ? -3.679 -1.055 4.594 1.00 82.75 159 GLU A N 1
ATOM 1295 C CA . GLU A 1 159 ? -4.643 -1.841 5.355 1.00 82.75 159 GLU A CA 1
ATOM 1296 C C . GLU A 1 159 ? -4.306 -3.321 5.178 1.00 82.75 159 GLU A C 1
ATOM 1298 O O . GLU A 1 159 ? -4.211 -3.818 4.056 1.00 82.75 159 GLU A O 1
ATOM 1303 N N . THR A 1 160 ? -4.138 -4.034 6.287 1.00 80.75 160 THR A N 1
ATOM 1304 C CA . THR A 1 160 ? -3.899 -5.480 6.284 1.00 80.75 160 THR A CA 1
ATOM 1305 C C . THR A 1 160 ? -5.119 -6.171 6.862 1.00 80.75 160 THR A C 1
ATOM 1307 O O . THR A 1 160 ? -5.434 -6.017 8.040 1.00 80.75 160 THR A O 1
ATOM 1310 N N . THR A 1 161 ? -5.785 -6.950 6.021 1.00 77.56 161 THR A N 1
ATOM 1311 C CA . THR A 1 161 ? -6.902 -7.820 6.399 1.00 77.56 161 THR A CA 1
ATOM 1312 C C . THR A 1 161 ? -6.380 -9.234 6.699 1.00 77.56 161 THR A C 1
ATOM 1314 O O . THR A 1 161 ? -5.191 -9.428 6.950 1.00 77.56 161 THR A O 1
ATOM 1317 N N . ARG A 1 162 ? -7.248 -10.253 6.690 1.00 76.00 162 ARG A N 1
ATOM 1318 C CA . ARG A 1 162 ? -6.855 -11.646 6.959 1.00 76.00 162 ARG A CA 1
ATOM 1319 C C . ARG A 1 162 ? -5.864 -12.199 5.929 1.00 76.00 162 ARG A C 1
ATOM 1321 O O . ARG A 1 162 ? -4.940 -12.912 6.307 1.00 76.00 162 ARG A O 1
ATOM 1328 N N . ASP A 1 163 ? -6.106 -11.919 4.655 1.00 80.69 163 ASP A N 1
ATOM 1329 C CA . ASP A 1 163 ? -5.413 -12.514 3.505 1.00 80.69 163 ASP A CA 1
ATOM 1330 C C . ASP A 1 163 ? -5.052 -11.480 2.429 1.00 80.69 163 ASP A C 1
ATOM 1332 O O . ASP A 1 163 ? -4.524 -11.838 1.375 1.00 80.69 163 ASP A O 1
ATOM 1336 N N . ARG A 1 164 ? -5.339 -10.193 2.672 1.00 85.38 164 ARG A N 1
ATOM 1337 C CA . ARG A 1 164 ? -5.085 -9.110 1.717 1.00 85.38 164 ARG A CA 1
ATOM 1338 C C . ARG A 1 164 ? -4.372 -7.935 2.351 1.00 85.38 164 ARG A C 1
ATOM 1340 O O . ARG A 1 164 ? -4.697 -7.528 3.466 1.00 85.38 164 ARG A O 1
ATOM 1347 N N . LEU A 1 165 ? -3.459 -7.367 1.580 1.00 87.44 165 LEU A N 1
ATOM 1348 C CA . LEU A 1 165 ? -2.754 -6.125 1.839 1.00 87.44 165 LEU A CA 1
ATOM 1349 C C . LEU A 1 165 ? -3.236 -5.084 0.822 1.00 87.44 165 LEU A C 1
ATOM 1351 O O . LEU A 1 165 ? -2.977 -5.213 -0.375 1.00 87.44 165 LEU A O 1
ATOM 1355 N N . ASN A 1 166 ? -3.964 -4.081 1.299 1.00 86.56 166 ASN A N 1
ATOM 1356 C CA . ASN A 1 166 ? -4.545 -3.013 0.497 1.00 86.56 166 ASN A CA 1
ATOM 1357 C C . ASN A 1 166 ? -3.750 -1.719 0.680 1.00 86.56 166 ASN A C 1
ATOM 1359 O O . ASN A 1 166 ? -3.387 -1.346 1.792 1.00 86.56 166 ASN A O 1
ATOM 1363 N N . PHE A 1 167 ? -3.533 -1.010 -0.419 1.00 88.25 167 PHE A N 1
ATOM 1364 C CA . PHE A 1 167 ? -2.862 0.278 -0.471 1.00 88.25 167 PHE A CA 1
ATOM 1365 C C . PHE A 1 167 ? -3.763 1.302 -1.153 1.00 88.25 167 PHE A C 1
ATOM 1367 O O . PHE A 1 167 ? -4.210 1.073 -2.278 1.00 88.25 167 PHE A O 1
ATOM 1374 N N . TYR A 1 168 ? -3.990 2.439 -0.498 1.00 86.38 168 TYR A N 1
ATOM 1375 C CA . TYR A 1 168 ? -4.808 3.537 -1.008 1.00 86.38 168 TYR A CA 1
ATOM 1376 C C . TYR A 1 168 ? -3.951 4.796 -1.141 1.00 86.38 168 TYR A C 1
ATOM 1378 O O . TYR A 1 168 ? -3.509 5.376 -0.146 1.00 86.38 168 TYR A O 1
ATOM 1386 N N . PHE A 1 169 ? -3.720 5.230 -2.375 1.00 88.19 169 PHE A N 1
ATOM 1387 C CA . PHE A 1 169 ? -2.832 6.344 -2.702 1.00 88.19 169 PHE A CA 1
ATOM 1388 C C . PHE A 1 169 ? -3.622 7.630 -2.947 1.00 88.19 169 PHE A C 1
ATOM 1390 O O . PHE A 1 169 ? -4.674 7.607 -3.587 1.00 88.19 169 PHE A O 1
ATOM 1397 N N . ARG A 1 170 ? -3.069 8.752 -2.476 1.00 87.44 170 ARG A N 1
ATOM 1398 C CA . ARG A 1 170 ? -3.512 10.127 -2.762 1.00 87.44 170 ARG A CA 1
ATOM 1399 C C . ARG A 1 170 ? -2.305 10.965 -3.167 1.00 87.44 170 ARG A C 1
ATOM 1401 O O . ARG A 1 170 ? -1.801 11.769 -2.386 1.00 87.44 170 ARG A O 1
ATOM 1408 N N . LEU A 1 171 ? -1.770 10.701 -4.352 1.00 91.38 171 LEU A N 1
ATOM 1409 C CA . LEU A 1 171 ? -0.479 11.237 -4.772 1.00 91.38 171 LEU A CA 1
ATOM 1410 C C . LEU A 1 171 ? -0.534 12.773 -4.911 1.00 91.38 171 LEU A C 1
ATOM 1412 O O . LEU A 1 171 ? -1.396 13.282 -5.628 1.00 91.38 171 LEU A O 1
ATOM 1416 N N . PRO A 1 172 ? 0.381 13.529 -4.268 1.00 91.62 172 PRO A N 1
ATOM 1417 C CA . PRO A 1 172 ? 0.313 14.993 -4.253 1.00 91.62 172 PRO A CA 1
ATOM 1418 C C . PRO A 1 172 ? 0.900 15.691 -5.482 1.00 91.62 172 PRO A C 1
ATOM 1420 O O . PRO A 1 172 ? 0.756 16.905 -5.609 1.00 91.62 172 PRO A O 1
ATOM 1423 N N . ALA A 1 173 ? 1.584 14.971 -6.374 1.00 92.75 173 ALA A N 1
ATOM 1424 C CA . ALA A 1 173 ? 2.130 15.533 -7.605 1.00 92.75 173 ALA A CA 1
ATOM 1425 C C . ALA A 1 173 ? 2.049 14.535 -8.766 1.00 92.75 173 ALA A C 1
ATOM 1427 O O . ALA A 1 173 ? 1.983 13.321 -8.575 1.00 92.75 173 ALA A O 1
ATOM 1428 N N . SER A 1 174 ? 2.095 15.066 -9.983 1.00 94.00 174 SER A N 1
ATOM 1429 C CA . SER A 1 174 ? 2.379 14.287 -11.187 1.00 94.00 174 SER A CA 1
ATOM 1430 C C . SER A 1 174 ? 3.857 13.887 -11.229 1.00 94.00 174 SER A C 1
ATOM 1432 O O . SER A 1 174 ? 4.718 14.694 -10.867 1.00 94.00 174 SER A O 1
ATOM 1434 N N . GLY A 1 175 ? 4.163 12.702 -11.744 1.00 94.25 175 GLY A N 1
ATOM 1435 C CA . GLY A 1 175 ? 5.527 12.200 -11.904 1.00 94.25 175 GLY A CA 1
ATOM 1436 C C . GLY A 1 175 ? 5.635 10.704 -11.618 1.00 94.25 175 GLY A C 1
ATOM 1437 O O . GLY A 1 175 ? 4.646 9.975 -11.650 1.00 94.25 175 GLY A O 1
ATOM 1438 N N . VAL A 1 176 ? 6.853 10.238 -11.348 1.00 95.88 176 VAL A N 1
ATOM 1439 C CA . VAL A 1 176 ? 7.144 8.831 -11.049 1.00 95.88 176 VAL A CA 1
ATOM 1440 C C . VAL A 1 176 ? 7.362 8.634 -9.557 1.00 95.88 176 VAL A C 1
ATOM 1442 O O . VAL A 1 176 ? 8.173 9.323 -8.933 1.00 95.88 176 VAL A O 1
ATOM 1445 N N . TYR A 1 177 ? 6.708 7.612 -9.022 1.00 95.88 177 TYR A N 1
ATOM 1446 C CA . TYR A 1 177 ? 6.894 7.121 -7.669 1.00 95.88 177 TYR A CA 1
ATOM 1447 C C . TYR A 1 177 ? 7.395 5.678 -7.686 1.00 95.88 177 TYR A C 1
ATOM 1449 O O . TYR A 1 177 ? 7.082 4.908 -8.590 1.00 95.88 177 TYR A O 1
ATOM 1457 N N . TYR A 1 178 ? 8.158 5.306 -6.668 1.00 95.50 178 TYR A N 1
ATOM 1458 C CA . TYR A 1 178 ? 8.594 3.940 -6.421 1.00 95.50 178 TYR A CA 1
ATOM 1459 C C . TYR A 1 178 ? 8.037 3.486 -5.084 1.00 95.50 178 TYR A C 1
ATOM 1461 O O . TYR A 1 178 ? 8.297 4.108 -4.052 1.00 95.50 178 TYR A O 1
ATOM 1469 N N . LEU A 1 179 ? 7.261 2.410 -5.116 1.00 95.31 179 LEU A N 1
ATOM 1470 C CA . LEU A 1 179 ? 6.764 1.749 -3.923 1.00 95.31 179 LEU A CA 1
ATOM 1471 C C . LEU A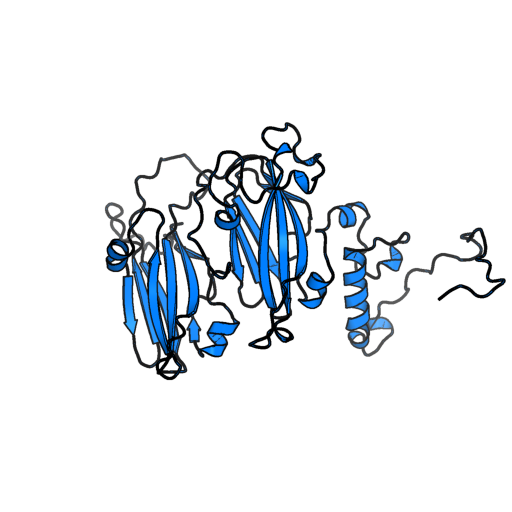 1 179 ? 7.597 0.502 -3.676 1.00 95.31 179 LEU A C 1
ATOM 1473 O O . LEU A 1 179 ? 7.611 -0.406 -4.502 1.00 95.31 179 LEU A O 1
ATOM 1477 N N . THR A 1 180 ? 8.228 0.425 -2.514 1.00 94.38 180 THR A N 1
ATOM 1478 C CA . THR A 1 180 ? 8.850 -0.796 -2.010 1.00 94.38 180 THR A CA 1
ATOM 1479 C C . THR A 1 180 ? 8.006 -1.350 -0.879 1.00 94.38 180 THR A C 1
ATOM 1481 O O . THR A 1 180 ? 7.793 -0.678 0.129 1.00 94.38 180 THR A O 1
ATOM 1484 N N . ILE A 1 181 ? 7.556 -2.590 -1.025 1.00 93.19 181 ILE A N 1
ATOM 1485 C CA . ILE A 1 181 ? 6.807 -3.307 0.003 1.00 93.19 181 ILE A CA 1
ATOM 1486 C C . ILE A 1 181 ? 7.780 -4.216 0.733 1.00 93.19 181 ILE A C 1
ATOM 1488 O O . ILE A 1 181 ? 8.492 -5.015 0.117 1.00 93.19 181 ILE A O 1
ATOM 1492 N N . TYR A 1 182 ? 7.808 -4.102 2.052 1.00 91.75 182 TYR A N 1
ATOM 1493 C CA . TYR A 1 182 ? 8.609 -4.935 2.924 1.00 91.75 182 TYR A CA 1
ATOM 1494 C C . TYR A 1 182 ? 7.706 -5.885 3.692 1.00 91.75 182 TYR A C 1
ATOM 1496 O O . TYR A 1 182 ? 6.610 -5.529 4.117 1.00 91.75 182 TYR A O 1
ATOM 1504 N N . ALA A 1 183 ? 8.197 -7.097 3.899 1.00 89.25 183 ALA A N 1
ATOM 1505 C CA . ALA A 1 183 ? 7.463 -8.114 4.619 1.00 89.25 183 ALA A CA 1
ATOM 1506 C C . ALA A 1 183 ? 8.353 -8.814 5.641 1.00 89.25 183 ALA A C 1
ATOM 1508 O O . ALA A 1 183 ? 9.588 -8.819 5.554 1.00 89.25 183 ALA A O 1
ATOM 1509 N N . GLN A 1 184 ? 7.693 -9.424 6.610 1.00 84.44 184 GLN A N 1
ATOM 1510 C CA . GLN A 1 184 ? 8.307 -10.222 7.644 1.00 84.44 184 GLN A CA 1
ATOM 1511 C C . GLN A 1 184 ? 7.392 -11.396 7.992 1.00 84.44 184 GLN A C 1
ATOM 1513 O O . GLN A 1 184 ? 6.201 -11.223 8.199 1.00 84.44 184 GLN A O 1
ATOM 1518 N N . GLU A 1 185 ? 7.943 -12.602 8.093 1.00 75.75 185 GLU A N 1
ATOM 1519 C CA . GLU A 1 185 ? 7.175 -13.802 8.442 1.00 75.75 185 GLU A CA 1
ATOM 1520 C C . GLU A 1 185 ? 6.781 -13.817 9.930 1.00 75.75 185 GLU A C 1
ATOM 1522 O O . GLU A 1 185 ? 7.637 -13.595 10.792 1.00 75.75 185 GLU A O 1
ATOM 1527 N N . LEU A 1 186 ? 5.526 -14.157 10.253 1.00 67.06 186 LEU A N 1
ATOM 1528 C CA . LEU A 1 186 ? 5.030 -14.176 11.638 1.00 67.06 186 LEU A CA 1
ATOM 1529 C C . LEU A 1 186 ? 5.837 -15.123 12.547 1.00 67.06 186 LEU A C 1
ATOM 1531 O O . LEU A 1 186 ? 6.118 -14.795 13.693 1.00 67.06 186 LEU A O 1
ATOM 1535 N N . ALA A 1 187 ? 6.309 -16.262 12.027 1.00 62.00 187 ALA A N 1
ATOM 1536 C CA . ALA A 1 187 ? 7.138 -17.217 12.776 1.00 62.00 187 ALA A CA 1
ATOM 1537 C C . ALA A 1 187 ? 8.489 -16.636 13.253 1.00 62.00 187 ALA A C 1
ATOM 1539 O O . ALA A 1 187 ? 9.134 -17.192 14.146 1.00 62.00 187 ALA A O 1
ATOM 1540 N N . SER A 1 188 ? 8.924 -15.519 12.659 1.00 56.41 188 SER A N 1
ATOM 1541 C CA . SER A 1 188 ? 10.133 -14.787 13.049 1.00 56.41 188 SER A CA 1
ATOM 1542 C C . SER A 1 188 ? 9.878 -13.679 14.081 1.00 56.41 188 SER A C 1
ATOM 1544 O O . SER A 1 188 ? 10.841 -13.158 14.646 1.00 56.41 188 SER A O 1
ATOM 1546 N N . LEU A 1 189 ? 8.610 -13.358 14.373 1.00 56.16 189 LEU A N 1
ATOM 1547 C CA . LEU A 1 189 ? 8.193 -12.420 15.419 1.00 56.16 189 LEU A CA 1
ATOM 1548 C C . LEU A 1 189 ? 8.313 -13.091 16.795 1.00 56.16 189 LEU A C 1
ATOM 1550 O O . LEU A 1 189 ? 7.331 -13.443 17.441 1.00 56.16 189 LEU A O 1
ATOM 1554 N N . LYS A 1 190 ? 9.546 -13.318 17.251 1.00 48.84 190 LYS A N 1
ATOM 1555 C CA . LYS A 1 190 ? 9.796 -13.631 18.661 1.00 48.84 190 LYS A CA 1
ATOM 1556 C C . LYS A 1 190 ? 9.916 -12.315 19.418 1.00 48.84 190 LYS A C 1
ATOM 1558 O O . LYS A 1 190 ? 10.832 -11.542 19.140 1.00 48.84 190 LYS A O 1
ATOM 1563 N N . VAL A 1 191 ? 9.010 -12.091 20.369 1.00 42.59 191 VAL A N 1
ATOM 1564 C CA . VAL A 1 191 ? 9.040 -10.953 21.301 1.00 42.59 191 VAL A CA 1
ATOM 1565 C C . VAL A 1 191 ? 10.460 -10.812 21.870 1.00 42.59 191 VAL A C 1
ATOM 1567 O O . VAL A 1 191 ? 11.006 -11.766 22.424 1.00 42.59 191 VAL A O 1
ATOM 1570 N N . GLY A 1 192 ? 11.088 -9.649 21.669 1.00 41.88 192 GLY A N 1
ATOM 1571 C CA . GLY A 1 192 ? 12.425 -9.336 22.192 1.00 41.88 192 GLY A CA 1
ATOM 1572 C C . GLY A 1 192 ? 13.622 -9.563 21.254 1.00 41.88 192 GLY A C 1
ATOM 1573 O O . GLY A 1 192 ? 14.756 -9.386 21.696 1.00 41.88 192 GLY A O 1
ATOM 1574 N N . ARG A 1 193 ? 13.429 -9.923 19.974 1.00 44.75 193 ARG A N 1
ATOM 1575 C CA . ARG A 1 193 ? 14.494 -9.826 18.951 1.00 44.75 193 ARG A CA 1
ATOM 1576 C C . ARG A 1 193 ? 14.172 -8.744 17.929 1.00 44.75 193 ARG A C 1
ATOM 1578 O O . ARG A 1 193 ? 13.069 -8.721 17.397 1.00 44.75 193 ARG A O 1
ATOM 1585 N N . GLU A 1 194 ? 15.167 -7.911 17.616 1.00 46.69 194 GLU A N 1
ATOM 1586 C CA . GLU A 1 194 ? 15.130 -7.006 16.466 1.00 46.69 194 GLU A CA 1
ATOM 1587 C C . GLU A 1 194 ? 14.817 -7.812 15.213 1.00 46.69 194 GLU A C 1
ATOM 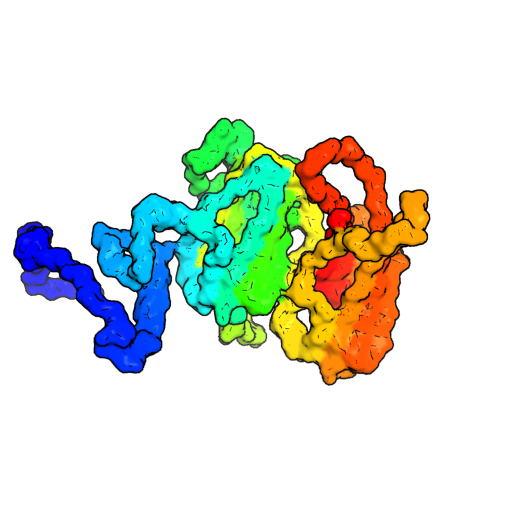1589 O O . GLU A 1 194 ? 15.584 -8.679 14.779 1.00 46.69 194 GLU A O 1
ATOM 1594 N N . SER A 1 195 ? 13.647 -7.560 14.658 1.00 57.06 195 SER A N 1
ATOM 1595 C CA . SER A 1 195 ? 13.153 -8.313 13.536 1.00 57.06 195 SER A CA 1
ATOM 1596 C C . SER A 1 195 ? 13.110 -7.389 12.330 1.00 57.06 195 SER A C 1
ATOM 1598 O O . SER A 1 195 ? 12.418 -6.377 12.316 1.00 57.06 195 SER A O 1
ATOM 1600 N N . THR A 1 196 ? 13.963 -7.678 11.348 1.00 69.88 196 THR A N 1
ATOM 1601 C CA . THR A 1 196 ? 14.204 -6.781 10.216 1.00 69.88 196 THR A CA 1
ATOM 1602 C C . THR A 1 196 ? 13.234 -7.088 9.085 1.00 69.88 196 THR A C 1
ATOM 1604 O O . THR A 1 196 ? 13.276 -8.166 8.487 1.00 69.88 196 THR A O 1
ATOM 1607 N N . PHE A 1 197 ? 12.380 -6.118 8.768 1.00 84.94 197 PHE A N 1
ATOM 1608 C CA . PHE A 1 197 ? 11.592 -6.114 7.543 1.00 84.94 197 PHE A CA 1
ATOM 1609 C C . PHE A 1 197 ? 12.516 -6.192 6.324 1.00 84.94 197 PHE A C 1
ATOM 1611 O O . PHE A 1 197 ? 13.534 -5.499 6.248 1.00 84.94 197 PHE A O 1
ATOM 1618 N N . ARG A 1 198 ? 12.175 -7.045 5.353 1.00 88.81 198 ARG A N 1
ATOM 1619 C CA . ARG A 1 198 ? 12.950 -7.207 4.114 1.00 88.81 198 ARG A CA 1
ATOM 1620 C C . ARG A 1 198 ? 12.084 -6.894 2.912 1.00 88.81 198 ARG A C 1
ATOM 1622 O O . ARG A 1 198 ? 10.910 -7.248 2.894 1.00 88.81 198 ARG A O 1
ATOM 1629 N N . ALA A 1 199 ? 12.678 -6.256 1.908 1.00 90.75 199 ALA A N 1
ATOM 1630 C CA . ALA A 1 199 ? 11.975 -5.921 0.679 1.00 90.75 199 ALA A CA 1
ATOM 1631 C C . ALA A 1 199 ? 11.447 -7.204 0.019 1.00 90.75 199 ALA A C 1
ATOM 1633 O O . ALA A 1 199 ? 12.194 -8.170 -0.167 1.00 90.75 199 ALA A O 1
ATOM 1634 N N . ALA A 1 200 ? 10.157 -7.198 -0.291 1.00 90.75 200 ALA A N 1
ATOM 1635 C CA . ALA A 1 200 ? 9.429 -8.290 -0.910 1.00 90.75 200 ALA A CA 1
ATOM 1636 C C . ALA A 1 20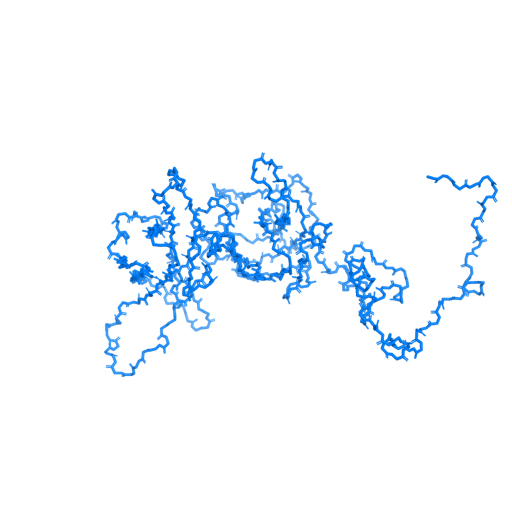0 ? 9.172 -7.992 -2.384 1.00 90.75 200 ALA A C 1
ATOM 1638 O O . ALA A 1 200 ? 9.581 -8.779 -3.231 1.00 90.75 200 ALA A O 1
ATOM 1639 N N . CYS A 1 201 ? 8.566 -6.850 -2.701 1.00 91.19 201 CYS A N 1
ATOM 1640 C CA . CYS A 1 201 ? 8.374 -6.435 -4.085 1.00 91.19 201 CYS A CA 1
ATOM 1641 C C . CYS A 1 201 ? 8.450 -4.918 -4.258 1.00 91.19 201 CYS A C 1
ATOM 1643 O O . CYS A 1 201 ? 8.324 -4.164 -3.289 1.00 91.19 201 CYS A O 1
ATOM 1645 N N . GLU A 1 202 ? 8.693 -4.491 -5.493 1.00 92.81 202 GLU A N 1
ATOM 1646 C CA . GLU A 1 202 ? 8.803 -3.088 -5.879 1.00 92.81 202 GLU A CA 1
ATOM 1647 C C . GLU A 1 202 ? 7.962 -2.781 -7.120 1.00 92.81 202 GLU A C 1
ATOM 1649 O O . GLU A 1 202 ? 7.941 -3.557 -8.078 1.00 92.81 202 GLU A O 1
ATOM 1654 N N . TYR A 1 203 ? 7.308 -1.619 -7.094 1.00 93.50 203 TYR A N 1
ATOM 1655 C CA . TYR A 1 203 ? 6.489 -1.083 -8.176 1.00 93.50 203 TYR A CA 1
ATOM 1656 C C . TYR A 1 203 ? 6.959 0.310 -8.576 1.00 93.50 203 TYR A C 1
ATOM 1658 O O . TYR A 1 203 ? 7.335 1.120 -7.725 1.00 93.50 203 TYR A O 1
ATOM 1666 N N . LYS A 1 204 ? 6.851 0.607 -9.868 1.00 93.94 204 LYS A N 1
ATOM 1667 C CA . LYS A 1 204 ? 6.936 1.950 -10.435 1.00 93.94 204 LYS A CA 1
ATOM 1668 C C . LYS A 1 204 ? 5.518 2.458 -10.676 1.00 93.94 204 LYS A C 1
ATOM 1670 O O . LYS A 1 204 ? 4.752 1.833 -11.396 1.00 93.94 204 LYS A O 1
ATOM 1675 N N . ILE A 1 205 ? 5.167 3.596 -10.099 1.00 95.00 205 ILE A N 1
ATOM 1676 C CA . ILE A 1 205 ? 3.863 4.231 -10.280 1.00 95.00 205 ILE A CA 1
ATOM 1677 C C . ILE A 1 205 ? 4.066 5.497 -11.109 1.00 95.00 205 ILE A C 1
ATOM 1679 O O . ILE A 1 205 ? 4.861 6.360 -10.739 1.00 95.00 205 ILE A O 1
ATOM 1683 N N . VAL A 1 206 ? 3.363 5.609 -12.231 1.00 95.12 206 VAL A N 1
ATOM 1684 C CA . VAL A 1 206 ? 3.348 6.791 -13.097 1.00 95.12 206 VAL A CA 1
ATOM 1685 C C . VAL A 1 206 ? 2.048 7.548 -12.843 1.00 95.12 206 VAL A C 1
ATOM 1687 O O . VAL A 1 206 ? 0.962 6.991 -12.983 1.00 95.12 206 VAL A O 1
ATOM 1690 N N . CYS A 1 207 ? 2.173 8.801 -12.423 1.00 94.94 207 CYS A N 1
ATOM 1691 C CA . CYS A 1 207 ? 1.068 9.671 -12.043 1.00 94.94 207 CYS A CA 1
ATOM 1692 C C . CYS A 1 207 ? 0.965 10.843 -13.026 1.00 94.94 207 CYS A C 1
ATOM 1694 O O . CYS A 1 207 ? 1.882 11.668 -13.085 1.00 94.94 207 CYS A O 1
ATOM 1696 N N . ASP A 1 208 ? -0.136 10.930 -13.774 1.00 92.81 208 ASP A N 1
ATOM 1697 C CA . ASP A 1 208 ? -0.327 11.975 -14.789 1.00 92.81 208 ASP A CA 1
ATOM 1698 C C . ASP A 1 208 ? -0.729 13.317 -14.158 1.00 92.81 208 ASP A C 1
ATOM 1700 O O . ASP A 1 208 ? -0.234 14.372 -14.558 1.00 92.81 208 ASP A O 1
ATOM 1704 N N . ALA A 1 209 ? -1.591 13.285 -13.137 1.00 91.56 209 ALA A N 1
ATOM 1705 C CA . ALA A 1 209 ? -2.055 14.461 -12.406 1.00 91.56 209 ALA A CA 1
ATOM 1706 C C . ALA A 1 209 ? -2.178 14.167 -10.900 1.00 91.56 209 ALA A C 1
ATOM 1708 O O . ALA A 1 209 ? -2.480 13.036 -10.529 1.00 91.56 209 ALA A O 1
ATOM 1709 N N . PRO A 1 210 ? -1.952 15.160 -10.017 1.00 90.56 210 PRO A N 1
ATOM 1710 C CA . PRO A 1 210 ? -2.129 14.983 -8.576 1.00 90.56 210 PRO A CA 1
ATOM 1711 C C . PRO A 1 210 ? -3.589 14.721 -8.195 1.00 90.56 210 PRO A C 1
ATOM 1713 O O . PRO A 1 210 ? -4.508 15.195 -8.864 1.00 90.56 210 PRO A O 1
ATOM 1716 N N . ALA A 1 211 ? -3.790 14.058 -7.055 1.00 85.50 211 ALA A N 1
ATOM 1717 C CA . ALA A 1 211 ? -5.115 13.889 -6.473 1.00 85.50 211 ALA A CA 1
ATOM 1718 C C . ALA A 1 211 ? -5.745 15.240 -6.121 1.00 85.50 211 ALA A C 1
ATOM 1720 O O . ALA A 1 211 ? -5.131 16.077 -5.457 1.00 85.50 211 ALA A O 1
ATOM 1721 N N . VAL A 1 212 ? -7.003 15.431 -6.532 1.00 78.44 212 VAL A N 1
ATOM 1722 C CA . VAL A 1 212 ? -7.789 16.647 -6.247 1.00 78.44 212 VAL A CA 1
ATOM 1723 C C . VAL A 1 212 ? -7.878 16.906 -4.737 1.00 78.44 212 VAL A C 1
ATOM 1725 O O . VAL A 1 212 ? -7.832 18.048 -4.287 1.00 78.44 212 VAL A O 1
ATOM 1728 N N . ASP A 1 213 ? -7.946 15.835 -3.948 1.00 71.94 213 ASP A N 1
ATOM 1729 C CA . ASP A 1 213 ? -7.959 15.829 -2.489 1.00 71.94 213 ASP A CA 1
ATOM 1730 C C . ASP A 1 213 ? -6.657 15.262 -1.904 1.00 71.94 213 ASP A C 1
ATOM 1732 O O . ASP A 1 213 ? -6.703 14.470 -0.961 1.00 71.94 213 ASP A O 1
ATOM 1736 N N . ALA A 1 214 ? -5.497 15.654 -2.448 1.00 77.81 214 ALA A N 1
ATOM 1737 C CA . ALA A 1 214 ? -4.170 15.299 -1.933 1.00 77.81 214 ALA A CA 1
ATOM 1738 C C . ALA A 1 214 ? -3.896 15.887 -0.531 1.00 77.81 214 ALA A C 1
ATOM 1740 O O . ALA A 1 214 ? -2.986 16.686 -0.318 1.00 77.81 214 ALA A O 1
ATOM 1741 N N . GLN A 1 215 ? -4.707 15.493 0.444 1.00 77.75 215 GLN A N 1
ATOM 1742 C CA . GLN A 1 215 ? -4.513 15.718 1.860 1.00 77.75 215 GLN A CA 1
ATOM 1743 C C . GLN A 1 215 ? -3.861 14.473 2.464 1.00 77.75 215 GLN A C 1
ATOM 1745 O O . GLN A 1 215 ? -4.231 13.352 2.093 1.00 77.75 215 GLN A O 1
ATOM 1750 N N . PRO A 1 216 ? -2.913 14.652 3.397 1.00 78.81 216 PRO A N 1
ATOM 1751 C CA . PRO A 1 216 ? -2.299 13.529 4.082 1.00 78.81 216 PRO A CA 1
ATOM 1752 C C . PRO A 1 216 ? -3.350 12.753 4.883 1.00 78.81 216 PRO A C 1
ATOM 1754 O O . PRO A 1 216 ? -4.208 13.341 5.541 1.00 78.81 216 PRO A O 1
ATOM 1757 N N . TYR A 1 217 ? -3.267 11.430 4.868 1.00 76.12 217 TYR A N 1
ATOM 1758 C CA . TYR A 1 217 ? -3.916 10.579 5.851 1.00 76.12 217 TYR A CA 1
ATOM 1759 C C . TYR A 1 217 ? -3.406 10.915 7.259 1.00 76.12 217 TYR A C 1
ATOM 1761 O O . TYR A 1 217 ? -2.255 11.339 7.416 1.00 76.12 217 TYR A O 1
ATOM 1769 N N . PRO A 1 218 ? -4.228 10.712 8.300 1.00 69.94 218 PRO A N 1
ATOM 1770 C CA . PRO A 1 218 ? -3.783 10.897 9.676 1.00 69.94 218 PRO A CA 1
ATOM 1771 C C . PRO A 1 218 ? -2.583 10.005 10.012 1.00 69.94 218 PRO A C 1
ATOM 1773 O O . PRO A 1 218 ? -2.490 8.867 9.553 1.00 69.94 218 PRO A O 1
ATOM 1776 N N . THR A 1 219 ? -1.654 10.522 10.815 1.00 65.88 219 THR A N 1
ATOM 1777 C CA . THR A 1 219 ? -0.408 9.828 11.167 1.00 65.88 219 THR A CA 1
ATOM 1778 C C . THR A 1 219 ? -0.700 8.493 11.835 1.00 65.88 219 THR A C 1
ATOM 1780 O O . THR A 1 219 ? -1.257 8.494 12.924 1.00 65.88 219 THR A O 1
ATOM 1783 N N . CYS A 1 220 ? -0.291 7.377 11.230 1.00 62.31 220 CYS A N 1
ATOM 1784 C CA . CYS A 1 220 ? -0.402 6.031 11.797 1.00 62.31 220 CYS A CA 1
ATOM 1785 C C . CYS A 1 220 ? 0.988 5.526 12.208 1.00 62.31 220 CYS A C 1
ATOM 1787 O O . CYS A 1 220 ? 1.865 5.395 11.353 1.00 62.31 220 CYS A O 1
ATOM 1789 N N . HIS A 1 221 ? 1.196 5.275 13.506 1.00 57.16 221 HIS A N 1
ATOM 1790 C CA . HIS A 1 221 ? 2.500 4.870 14.045 1.00 57.16 221 HIS A CA 1
ATOM 1791 C C . HIS A 1 221 ? 2.928 3.469 13.579 1.00 57.16 221 HIS A C 1
ATOM 1793 O O . HIS A 1 221 ? 4.095 3.288 13.238 1.00 57.16 221 HIS A O 1
ATOM 1799 N N . ASP A 1 222 ? 1.979 2.539 13.441 1.00 60.28 222 ASP A N 1
ATOM 1800 C CA . ASP A 1 222 ? 2.242 1.155 13.011 1.00 60.28 222 ASP A CA 1
ATOM 1801 C C . ASP A 1 222 ? 2.103 0.937 11.497 1.00 60.28 222 ASP A C 1
ATOM 1803 O O . ASP A 1 222 ? 2.207 -0.187 11.005 1.00 60.28 222 ASP A O 1
ATOM 1807 N N . ALA A 1 223 ? 1.873 2.018 10.741 1.00 63.56 223 ALA A N 1
ATOM 1808 C CA . ALA A 1 223 ? 1.694 2.022 9.289 1.00 63.56 223 ALA A CA 1
ATOM 1809 C C . ALA A 1 223 ? 0.624 1.041 8.764 1.00 63.56 223 ALA A C 1
ATOM 1811 O O . ALA A 1 223 ? 0.614 0.754 7.571 1.00 63.56 223 ALA A O 1
ATOM 1812 N N . ASN A 1 224 ? -0.278 0.544 9.616 1.00 70.75 224 ASN A N 1
ATOM 1813 C CA . ASN A 1 224 ? -1.322 -0.401 9.249 1.00 70.75 224 ASN A CA 1
ATOM 1814 C C . ASN A 1 224 ? -2.681 0.014 9.822 1.00 70.75 224 ASN A C 1
ATOM 1816 O O . ASN A 1 224 ? -2.808 0.317 11.005 1.00 70.75 224 ASN A O 1
ATOM 1820 N N . TRP A 1 225 ? -3.696 -0.009 8.966 1.00 70.81 225 TRP A N 1
ATOM 1821 C CA . TRP A 1 225 ? -5.076 0.319 9.297 1.00 70.81 225 TRP A CA 1
ATOM 1822 C C . TRP A 1 225 ? -5.939 -0.942 9.342 1.00 70.81 225 TRP A C 1
ATOM 1824 O O . TRP A 1 225 ? -5.662 -1.932 8.660 1.00 70.81 225 TRP A O 1
ATOM 1834 N N . GLY A 1 226 ? -7.004 -0.876 10.134 1.00 67.31 226 GLY A N 1
ATOM 1835 C CA . GLY A 1 226 ? -7.933 -1.968 10.399 1.00 67.31 226 GLY A CA 1
ATOM 1836 C C . GLY A 1 226 ? -7.590 -2.786 11.636 1.00 67.31 226 GLY A C 1
ATOM 1837 O O . GLY A 1 226 ? -6.567 -2.553 12.284 1.00 67.31 226 GLY A O 1
ATOM 1838 N N . PRO A 1 227 ? -8.475 -3.722 12.011 1.00 63.19 227 PRO A N 1
ATOM 1839 C CA . PRO A 1 227 ? -8.260 -4.599 13.146 1.00 63.19 227 PRO A CA 1
ATOM 1840 C C . PRO A 1 227 ? -7.184 -5.616 12.772 1.00 63.19 227 PRO A C 1
ATOM 1842 O O . PRO A 1 227 ? -7.458 -6.655 12.171 1.00 63.19 227 PRO A O 1
ATOM 1845 N N . ALA A 1 228 ? -5.933 -5.282 13.084 1.00 61.84 228 ALA A N 1
ATOM 1846 C CA . ALA A 1 228 ? -4.796 -6.107 12.723 1.00 61.84 228 ALA A CA 1
ATOM 1847 C C . ALA A 1 228 ? -4.975 -7.527 13.293 1.00 61.84 228 ALA A C 1
ATOM 1849 O O . ALA A 1 228 ? -5.175 -7.719 14.496 1.00 61.84 228 ALA A O 1
ATOM 1850 N N . TRP A 1 229 ? -4.912 -8.531 12.410 1.00 64.00 229 TRP A N 1
ATOM 1851 C CA . TRP A 1 229 ? -5.230 -9.929 12.727 1.00 64.00 229 TRP A CA 1
ATOM 1852 C C . TRP A 1 229 ? -4.555 -10.470 14.006 1.00 64.00 229 TRP A C 1
ATOM 1854 O O . TRP A 1 229 ? -5.244 -11.124 14.795 1.00 64.00 229 TRP A O 1
ATOM 1864 N N . PRO A 1 230 ? -3.265 -10.178 14.290 1.00 61.88 230 PRO A N 1
ATOM 1865 C CA . PRO A 1 230 ? -2.622 -10.622 15.529 1.00 61.88 230 PRO A CA 1
ATOM 1866 C C . PRO A 1 230 ? -3.301 -10.098 16.803 1.00 61.88 230 PRO A C 1
ATOM 1868 O O . PRO A 1 230 ? -3.410 -10.835 17.780 1.00 61.88 230 PRO A O 1
ATOM 1871 N N . HIS A 1 231 ? -3.796 -8.859 16.792 1.00 63.62 231 HIS A N 1
ATOM 1872 C CA . HIS A 1 231 ? -4.361 -8.191 17.967 1.00 63.62 231 HIS A CA 1
ATOM 1873 C C . HIS A 1 231 ? -5.778 -8.680 18.255 1.00 63.62 231 HIS A C 1
ATOM 1875 O O . HIS A 1 231 ? -6.112 -8.984 19.398 1.00 63.62 231 HIS A O 1
ATOM 1881 N N . VAL A 1 232 ? -6.583 -8.861 17.204 1.00 70.00 232 VAL A N 1
ATOM 1882 C CA . VAL A 1 232 ? -7.921 -9.464 17.304 1.00 70.00 232 VAL A CA 1
ATOM 1883 C C . VAL A 1 232 ? -7.844 -10.847 17.957 1.00 70.00 232 VAL A C 1
ATOM 1885 O O . VAL A 1 232 ? -8.620 -11.151 18.860 1.00 70.00 232 VAL A O 1
ATOM 1888 N N . GLN A 1 233 ? -6.864 -11.663 17.551 1.00 68.81 233 GLN A N 1
ATOM 1889 C CA . GLN A 1 233 ? -6.641 -12.984 18.141 1.00 68.81 233 GLN A CA 1
ATOM 1890 C C . GLN A 1 233 ? -6.091 -12.914 19.571 1.00 68.81 233 GLN A C 1
ATOM 1892 O O . GLN A 1 233 ? -6.567 -13.646 20.435 1.00 68.81 233 GLN A O 1
ATOM 1897 N N . HIS A 1 234 ? -5.113 -12.042 19.835 1.00 67.94 234 HIS A N 1
ATOM 1898 C CA . HIS A 1 234 ? -4.484 -11.907 21.152 1.00 67.94 234 HIS A CA 1
ATOM 1899 C C . HIS A 1 234 ? -5.471 -11.449 22.238 1.00 67.94 234 HIS A C 1
ATOM 1901 O O . HIS A 1 234 ? -5.484 -11.986 23.348 1.00 67.94 234 HIS A O 1
ATOM 1907 N N . TYR A 1 235 ? -6.335 -10.487 21.907 1.00 68.88 235 TYR A N 1
ATOM 1908 C CA . TYR A 1 235 ? -7.338 -9.943 22.824 1.00 68.88 235 TYR A CA 1
ATOM 1909 C C . TYR A 1 235 ? -8.686 -10.667 22.768 1.00 68.88 235 TYR A C 1
ATOM 1911 O O . TYR A 1 235 ? -9.590 -10.321 23.526 1.00 68.88 235 TYR A O 1
ATOM 1919 N N . ALA A 1 236 ? -8.810 -11.688 21.914 1.00 78.38 236 ALA A N 1
ATOM 1920 C CA . ALA A 1 236 ? -10.033 -12.457 21.704 1.00 78.38 236 ALA A CA 1
ATOM 1921 C C . ALA A 1 236 ? -11.255 -11.550 21.444 1.00 78.38 236 ALA A C 1
ATOM 1923 O O . ALA A 1 236 ? -12.300 -11.658 22.096 1.00 78.38 236 ALA A O 1
ATOM 1924 N N . LEU A 1 237 ? -11.067 -10.621 20.502 1.00 79.56 237 LEU A N 1
ATOM 1925 C CA . LEU A 1 237 ? -12.080 -9.678 20.043 1.00 79.56 237 LEU A CA 1
ATOM 1926 C C . LEU A 1 237 ? -12.749 -10.194 18.766 1.00 79.56 237 LEU A C 1
ATOM 1928 O O . LEU A 1 237 ? -12.126 -10.867 17.949 1.00 79.56 237 LEU A O 1
ATOM 1932 N N . GLU A 1 238 ? -14.008 -9.828 18.562 1.00 85.38 238 GLU A N 1
ATOM 1933 C CA . GLU A 1 238 ? -14.775 -10.143 17.354 1.00 85.38 238 GLU A CA 1
ATOM 1934 C C . GLU A 1 238 ? -15.291 -8.841 16.729 1.00 85.38 238 GLU A C 1
ATOM 1936 O O . GLU A 1 238 ? -16.373 -8.368 17.087 1.00 85.38 238 GLU A O 1
ATOM 1941 N N . PRO A 1 239 ? -14.514 -8.197 15.841 1.00 82.25 239 PRO A N 1
ATOM 1942 C CA . PRO A 1 239 ? -14.931 -6.948 15.229 1.00 82.25 239 PRO A CA 1
ATOM 1943 C C . PRO A 1 239 ? -16.064 -7.189 14.223 1.00 82.25 239 PRO A C 1
ATOM 1945 O O . PRO A 1 239 ? -15.983 -8.065 13.365 1.00 82.25 239 PRO A O 1
ATOM 1948 N N . SER A 1 240 ? -17.102 -6.360 14.294 1.00 81.00 240 SER A N 1
ATOM 1949 C CA . SER A 1 240 ? -18.196 -6.297 13.308 1.00 81.00 240 SER A CA 1
ATOM 1950 C C . SER A 1 240 ? -17.716 -5.949 11.898 1.00 81.00 240 SER A C 1
ATOM 1952 O O . SER A 1 240 ? -18.326 -6.374 10.922 1.00 81.00 240 SER A O 1
ATOM 1954 N N . HIS A 1 241 ? -16.626 -5.188 11.801 1.00 75.75 241 HIS A N 1
ATOM 1955 C CA . HIS A 1 241 ? -16.003 -4.767 10.554 1.00 75.75 241 HIS A CA 1
ATOM 1956 C C . HIS A 1 241 ? -14.555 -5.240 10.549 1.00 75.75 241 HIS A C 1
ATOM 1958 O O . HIS A 1 241 ? -13.803 -4.946 11.475 1.00 75.75 241 HIS A O 1
ATOM 1964 N N . THR A 1 242 ? -14.155 -5.970 9.514 1.00 73.81 242 THR A N 1
ATOM 1965 C CA . THR A 1 242 ? -12.779 -6.470 9.369 1.00 73.81 242 THR A CA 1
ATOM 1966 C C . THR A 1 242 ? -11.891 -5.554 8.533 1.00 73.81 242 THR A C 1
ATOM 1968 O O . THR A 1 242 ? -10.690 -5.800 8.438 1.00 73.81 242 THR A O 1
ATOM 1971 N N . ASP A 1 243 ? -12.479 -4.515 7.944 1.00 69.38 243 ASP A N 1
ATOM 1972 C CA . ASP A 1 243 ? -11.806 -3.548 7.086 1.00 69.38 243 ASP A CA 1
ATOM 1973 C C . ASP A 1 243 ? -11.328 -2.339 7.908 1.00 69.38 243 ASP A C 1
ATOM 1975 O O . ASP A 1 243 ? -11.997 -1.868 8.830 1.00 69.38 243 ASP A O 1
ATOM 1979 N N . GLY A 1 244 ? -10.146 -1.837 7.575 1.00 66.44 244 GLY A N 1
ATOM 1980 C CA . GLY A 1 244 ? -9.586 -0.583 8.067 1.00 66.44 244 GLY A CA 1
ATOM 1981 C C . GLY A 1 244 ? -10.076 0.654 7.331 1.00 66.44 244 GLY A C 1
ATOM 1982 O O . GLY A 1 244 ? -9.883 1.756 7.838 1.00 66.44 244 GLY A O 1
ATOM 1983 N N . VAL A 1 245 ? -10.731 0.503 6.181 1.00 67.44 245 VAL A N 1
ATOM 1984 C CA . VAL A 1 245 ? -11.407 1.594 5.473 1.00 67.44 245 VAL A CA 1
ATOM 1985 C C . VAL A 1 245 ? -12.877 1.242 5.282 1.00 67.44 245 VAL A C 1
ATOM 1987 O O . VAL A 1 245 ? -13.212 0.353 4.503 1.00 67.44 245 VAL A O 1
ATOM 1990 N N . ILE A 1 246 ? -13.771 1.974 5.949 1.00 67.44 246 ILE A N 1
ATOM 1991 C CA . ILE A 1 246 ? -15.217 1.772 5.816 1.00 67.44 246 ILE A CA 1
ATOM 1992 C C . ILE A 1 246 ? -15.815 2.931 5.022 1.00 67.44 246 ILE A C 1
ATOM 1994 O O . ILE A 1 246 ? -15.711 4.100 5.402 1.00 67.44 246 ILE A O 1
ATOM 1998 N N . SER A 1 247 ? -16.461 2.597 3.906 1.00 61.41 247 SER A N 1
ATOM 1999 C CA . SER A 1 247 ? -17.244 3.550 3.118 1.00 61.41 247 SER A CA 1
ATOM 2000 C C . SER A 1 247 ? -18.692 3.515 3.580 1.00 61.41 247 SER A C 1
ATOM 2002 O O . SER A 1 247 ? -19.345 2.478 3.478 1.00 61.41 247 SER A O 1
ATOM 2004 N N . VAL A 1 248 ? -19.205 4.643 4.068 1.00 62.28 248 VAL A N 1
ATOM 2005 C CA . VAL A 1 248 ? -20.618 4.762 4.438 1.00 62.28 248 VAL A CA 1
ATOM 2006 C C . VAL A 1 248 ? -21.357 5.361 3.239 1.00 62.28 248 VAL A C 1
ATOM 2008 O O . VAL A 1 248 ? -21.042 6.468 2.799 1.00 62.28 248 VAL A O 1
ATOM 2011 N N . CYS A 1 249 ? -22.309 4.618 2.665 1.00 51.91 249 CYS A N 1
ATOM 2012 C CA . CYS A 1 249 ? -23.091 5.039 1.495 1.00 51.91 249 CYS A CA 1
ATOM 2013 C C . CYS A 1 249 ? -24.510 5.471 1.895 1.00 51.91 249 CYS A C 1
ATOM 2015 O O . CYS A 1 249 ? -25.126 4.875 2.772 1.00 51.91 249 CYS A O 1
ATOM 2017 N N . LYS A 1 250 ? -25.074 6.471 1.204 1.00 52.81 250 LYS A N 1
ATOM 2018 C CA . LYS A 1 250 ? -26.443 6.995 1.426 1.00 52.81 250 LYS A CA 1
ATOM 2019 C C . LYS A 1 250 ? -27.582 6.035 1.006 1.00 52.81 250 LYS A C 1
ATOM 2021 O O . LYS A 1 250 ? -28.729 6.459 0.902 1.00 52.81 250 LYS A O 1
ATOM 2026 N N . ALA A 1 251 ? -27.287 4.770 0.710 1.00 44.03 251 ALA A N 1
ATOM 2027 C CA . ALA A 1 251 ? -28.146 3.914 -0.113 1.00 44.03 251 ALA A CA 1
ATOM 2028 C C . ALA A 1 251 ? -29.430 3.386 0.563 1.00 44.03 251 ALA A C 1
ATOM 2030 O O . ALA A 1 251 ? -30.307 2.913 -0.152 1.00 44.03 251 ALA A O 1
ATOM 2031 N N . ASP A 1 252 ? -29.608 3.540 1.878 1.00 39.41 252 ASP A N 1
ATOM 2032 C CA . ASP A 1 252 ? -30.796 3.021 2.584 1.00 39.41 252 ASP A CA 1
ATOM 2033 C C . ASP A 1 252 ? -31.881 4.078 2.857 1.00 39.41 252 ASP A C 1
ATOM 2035 O O . ASP A 1 252 ? -32.749 3.903 3.718 1.00 39.41 252 ASP A O 1
ATOM 2039 N N . TRP A 1 253 ? -31.881 5.195 2.123 1.00 45.94 253 TRP A N 1
ATOM 2040 C CA . TRP A 1 253 ? -32.977 6.159 2.210 1.00 45.94 253 TRP A CA 1
ATOM 2041 C C . TRP A 1 253 ? -34.275 5.576 1.654 1.00 45.94 253 TRP A C 1
ATOM 2043 O O . TRP A 1 253 ? -34.559 5.621 0.458 1.00 45.94 253 TRP A O 1
ATOM 2053 N N . SER A 1 254 ? -35.111 5.075 2.566 1.00 40.94 254 SER A N 1
ATOM 2054 C CA . SER A 1 254 ? -36.537 4.894 2.311 1.00 40.94 254 SER A CA 1
ATOM 2055 C C . SER A 1 254 ? -37.122 6.200 1.733 1.00 40.94 254 SER A C 1
ATOM 2057 O O . SER A 1 254 ? -36.826 7.277 2.261 1.00 40.94 254 SER A O 1
ATOM 2059 N N . PRO A 1 255 ? -37.962 6.149 0.680 1.00 46.81 255 PRO A N 1
ATOM 2060 C CA . PRO A 1 255 ? -38.463 7.331 -0.039 1.00 46.81 255 PRO A CA 1
ATOM 2061 C C . PRO A 1 255 ? -39.409 8.231 0.783 1.00 46.81 255 PRO A C 1
ATOM 2063 O O . PRO A 1 255 ? -40.025 9.145 0.243 1.00 46.81 255 PRO A O 1
ATOM 2066 N N . THR A 1 256 ? -39.545 7.973 2.083 1.00 49.19 256 THR A N 1
ATOM 2067 C CA . THR A 1 256 ? -40.421 8.670 3.030 1.00 49.19 256 THR A CA 1
ATOM 2068 C C . THR A 1 256 ? -39.715 9.731 3.877 1.00 49.19 256 THR A C 1
ATOM 2070 O O . THR A 1 256 ? -40.384 10.399 4.660 1.00 49.19 256 THR A O 1
ATOM 2073 N N . VAL A 1 257 ? -38.393 9.895 3.762 1.00 50.28 257 VAL A N 1
ATOM 2074 C CA . VAL A 1 257 ? -37.646 10.898 4.540 1.00 50.28 257 VAL A CA 1
ATOM 2075 C C . VAL A 1 257 ? -37.608 12.228 3.783 1.00 50.28 257 VAL A C 1
ATOM 2077 O O . VAL A 1 257 ? -37.192 12.279 2.625 1.00 50.28 257 VAL A O 1
ATOM 2080 N N . ASP A 1 258 ? -38.060 13.301 4.437 1.00 48.56 258 ASP A N 1
ATOM 2081 C CA . ASP A 1 258 ? -38.058 14.672 3.917 1.00 48.56 258 ASP A CA 1
ATOM 2082 C C . ASP A 1 258 ? -36.675 15.060 3.363 1.00 48.56 258 ASP A C 1
ATOM 2084 O O . ASP A 1 258 ? -35.727 15.305 4.106 1.00 48.56 258 ASP A O 1
ATOM 2088 N N . GLN A 1 259 ? -36.573 15.198 2.038 1.00 52.97 259 GLN A N 1
ATOM 2089 C CA . GLN A 1 259 ? -35.335 15.535 1.314 1.00 52.97 259 GLN A CA 1
ATOM 2090 C C . GLN A 1 259 ? -34.731 16.903 1.689 1.00 52.97 259 GLN A C 1
ATOM 2092 O O . GLN A 1 259 ? -33.655 17.252 1.211 1.00 52.97 259 GLN A O 1
ATOM 2097 N N . ARG A 1 260 ? -35.421 17.706 2.512 1.00 52.50 260 ARG A N 1
ATOM 2098 C CA . ARG A 1 260 ? -34.953 19.029 2.946 1.00 52.50 260 ARG A CA 1
ATOM 2099 C C . ARG A 1 260 ? -33.932 18.972 4.080 1.00 52.50 260 ARG A C 1
ATOM 2101 O O . ARG A 1 260 ? -33.121 19.883 4.141 1.00 52.50 260 ARG A O 1
ATOM 2108 N N . ASN A 1 261 ? -33.961 17.935 4.925 1.00 54.53 261 ASN A N 1
ATOM 2109 C CA . ASN A 1 261 ? -33.018 17.738 6.031 1.00 54.53 261 ASN A CA 1
ATOM 2110 C C . ASN A 1 261 ? -32.619 16.250 6.112 1.00 54.53 261 ASN A C 1
ATOM 2112 O O . ASN A 1 261 ? -33.323 15.464 6.752 1.00 54.53 261 ASN A O 1
ATOM 2116 N N . PRO A 1 262 ? -31.509 15.852 5.463 1.00 56.47 262 PRO A N 1
ATOM 2117 C CA . PRO A 1 262 ? -30.906 14.531 5.628 1.00 56.47 262 PRO A CA 1
ATOM 2118 C C . PRO A 1 262 ? -30.729 14.194 7.122 1.00 56.47 262 PRO A C 1
ATOM 2120 O O . PRO A 1 262 ? -30.180 15.029 7.843 1.00 56.47 262 PRO A O 1
ATOM 2123 N N . PRO A 1 263 ? -31.118 13.006 7.629 1.00 57.78 263 PRO A N 1
ATOM 2124 C CA . PRO A 1 263 ? -30.619 12.563 8.925 1.00 57.78 263 PRO A CA 1
ATOM 2125 C C . PRO A 1 263 ? -29.086 12.454 8.866 1.00 57.78 263 PRO A C 1
ATOM 2127 O O . PRO A 1 263 ? -28.544 12.078 7.818 1.00 57.78 263 PRO A O 1
ATOM 2130 N N . PRO A 1 264 ? -28.378 12.778 9.962 1.00 63.66 264 PRO A N 1
ATOM 2131 C CA . PRO A 1 264 ? -26.929 12.684 9.994 1.00 63.66 264 PRO A CA 1
ATOM 2132 C C . PRO A 1 264 ? -26.507 11.232 9.761 1.00 63.66 264 PRO A C 1
ATOM 2134 O O . PRO A 1 264 ? -27.146 10.296 10.243 1.00 63.66 264 PRO A O 1
ATOM 2137 N N . MET A 1 265 ? -25.447 11.043 8.983 1.00 67.31 265 MET A N 1
ATOM 2138 C CA . MET A 1 265 ? -24.978 9.714 8.616 1.00 67.31 265 MET A CA 1
ATOM 2139 C C . MET A 1 265 ? -24.289 9.072 9.821 1.00 67.31 265 MET A C 1
ATOM 2141 O O . MET A 1 265 ? -23.353 9.646 10.372 1.00 67.31 265 MET A O 1
ATOM 2145 N N . THR A 1 266 ? -24.752 7.901 10.246 1.00 72.62 266 THR A N 1
ATOM 2146 C CA . THR A 1 266 ? -24.227 7.207 11.429 1.00 72.62 266 THR A CA 1
ATOM 2147 C C . THR A 1 266 ? -23.675 5.838 11.069 1.00 72.62 266 THR A C 1
ATOM 2149 O O . THR A 1 266 ? -24.225 5.163 10.200 1.00 72.62 266 THR A O 1
ATOM 2152 N N . ILE A 1 267 ? -22.642 5.401 11.783 1.00 76.38 267 ILE A N 1
ATOM 2153 C CA . ILE A 1 267 ? -22.097 4.047 11.710 1.00 76.38 267 ILE A CA 1
ATOM 2154 C C . ILE A 1 267 ? -21.941 3.468 13.115 1.00 76.38 267 ILE A C 1
ATOM 2156 O O . ILE A 1 267 ? -21.547 4.164 14.049 1.00 76.38 267 ILE A O 1
ATOM 2160 N N . ASP A 1 268 ? -22.244 2.181 13.255 1.00 81.12 268 ASP A N 1
ATOM 2161 C CA . ASP A 1 268 ? -21.976 1.421 14.468 1.00 81.12 268 ASP A CA 1
ATOM 2162 C C . ASP A 1 268 ? -20.798 0.479 14.245 1.00 81.12 268 ASP A C 1
ATOM 2164 O O . ASP A 1 268 ? -20.870 -0.430 13.420 1.00 81.12 268 ASP A O 1
ATOM 2168 N N . VAL A 1 269 ? -19.729 0.663 15.015 1.00 81.19 269 VAL A N 1
ATOM 2169 C CA . VAL A 1 269 ? -18.611 -0.279 15.074 1.00 81.19 269 VAL A CA 1
ATOM 2170 C C . VAL A 1 269 ? -18.715 -1.062 16.375 1.00 81.19 269 VAL A C 1
ATOM 2172 O O . VAL A 1 269 ? -18.596 -0.505 17.463 1.00 81.19 269 VAL A O 1
ATOM 2175 N N . LEU A 1 270 ? -18.957 -2.363 16.269 1.00 85.25 270 LEU A N 1
ATOM 2176 C CA . LEU A 1 270 ? -19.058 -3.280 17.403 1.00 85.25 270 LEU A CA 1
ATOM 2177 C C . LEU A 1 270 ? -17.841 -4.198 17.489 1.00 85.25 270 LEU A C 1
ATOM 2179 O O . LEU A 1 270 ? -17.310 -4.614 16.458 1.00 85.25 270 LEU A O 1
ATOM 2183 N N . PHE A 1 271 ? -17.464 -4.554 18.712 1.00 82.38 271 PHE A N 1
ATOM 2184 C CA . PHE A 1 271 ? -16.475 -5.575 19.036 1.00 82.38 271 PHE A CA 1
ATOM 2185 C C . PHE A 1 271 ? -17.064 -6.524 20.074 1.00 82.38 271 PHE A C 1
ATOM 2187 O O . PHE A 1 271 ? -17.305 -6.113 21.209 1.00 82.38 271 PHE A O 1
ATOM 2194 N N . GLY A 1 272 ? -17.274 -7.786 19.703 1.00 85.62 272 GLY A N 1
ATOM 2195 C CA . GLY A 1 272 ? -17.543 -8.851 20.663 1.00 85.62 272 GLY A CA 1
ATOM 2196 C C . GLY A 1 272 ? -16.303 -9.125 21.514 1.00 85.62 272 GLY A C 1
ATOM 2197 O O . GLY A 1 272 ? -15.177 -9.036 21.022 1.00 85.62 272 GLY A O 1
ATOM 2198 N N . LYS A 1 273 ? -16.499 -9.441 22.792 1.00 82.69 273 LYS A N 1
ATOM 2199 C CA . LYS A 1 273 ? -15.441 -9.734 23.759 1.00 82.69 273 LYS A CA 1
ATOM 2200 C C . LYS A 1 273 ? -15.600 -11.148 24.290 1.00 82.69 273 LYS A C 1
ATOM 2202 O O . LYS A 1 273 ? -16.604 -11.469 24.920 1.00 82.69 273 LYS A O 1
ATOM 2207 N N . GLN A 1 274 ? -14.567 -11.964 24.117 1.00 82.81 274 GLN A N 1
ATOM 2208 C CA . GLN A 1 274 ? -14.454 -13.240 24.832 1.00 82.81 274 GLN A CA 1
ATOM 2209 C C . GLN A 1 274 ? -13.739 -13.071 26.184 1.00 82.81 274 GLN A C 1
ATOM 2211 O O . GLN A 1 274 ? -13.861 -13.920 27.066 1.00 82.81 274 GLN A O 1
ATOM 2216 N N . ARG A 1 275 ? -13.001 -11.964 26.355 1.00 73.81 275 ARG A N 1
ATOM 2217 C CA . ARG A 1 275 ? -12.275 -11.596 27.577 1.00 73.81 275 ARG A CA 1
ATOM 2218 C C . ARG A 1 275 ? -12.889 -10.334 28.202 1.00 73.81 275 ARG A C 1
ATOM 2220 O O . ARG A 1 275 ? -12.717 -9.249 27.644 1.00 73.81 275 ARG A O 1
ATOM 2227 N N . PRO A 1 276 ? -13.614 -10.440 29.328 1.00 72.12 276 PRO A N 1
ATOM 2228 C CA . PRO A 1 276 ? -14.306 -9.303 29.940 1.00 72.12 276 PRO A CA 1
ATOM 2229 C C . PRO A 1 276 ? -13.370 -8.253 30.562 1.00 72.12 276 PRO A C 1
ATOM 2231 O O . PRO A 1 276 ? -13.797 -7.131 30.810 1.00 72.12 276 PRO A O 1
ATOM 2234 N N . GLU A 1 277 ? -12.105 -8.592 30.814 1.00 73.19 277 GLU A N 1
ATOM 2235 C CA . GLU A 1 277 ? -11.070 -7.685 31.325 1.00 73.19 277 GLU A CA 1
ATOM 2236 C C . GLU A 1 277 ? -10.483 -6.730 30.269 1.00 73.19 277 GLU A C 1
ATOM 2238 O O . GLU A 1 277 ? -9.729 -5.818 30.614 1.00 73.19 277 GLU A O 1
ATOM 2243 N N . VAL A 1 278 ? -10.811 -6.943 28.990 1.00 68.00 278 VAL A N 1
ATOM 2244 C CA . VAL A 1 278 ? -10.354 -6.104 27.881 1.00 68.00 278 VAL A CA 1
ATOM 2245 C C . VAL A 1 278 ? -11.318 -4.937 27.702 1.00 68.00 278 VAL A C 1
ATOM 2247 O O . VAL A 1 278 ? -12.494 -5.128 27.380 1.00 68.00 278 VAL A O 1
ATOM 2250 N N . ASN A 1 279 ? -10.807 -3.717 27.849 1.00 67.62 279 ASN A N 1
ATOM 2251 C CA . ASN A 1 279 ? -11.553 -2.491 27.590 1.00 67.62 279 ASN A CA 1
ATOM 2252 C C . ASN A 1 279 ? -11.078 -1.833 26.297 1.00 67.62 279 ASN A C 1
ATOM 2254 O O . ASN A 1 279 ? -9.879 -1.741 26.024 1.00 67.62 279 ASN A O 1
ATOM 2258 N N . LEU A 1 280 ? -12.040 -1.352 25.512 1.00 68.50 280 LEU A N 1
ATOM 2259 C CA . LEU A 1 280 ? -11.793 -0.669 24.248 1.00 68.50 280 LEU A CA 1
ATOM 2260 C C . LEU A 1 280 ? -12.157 0.802 24.400 1.00 68.50 280 LEU A C 1
ATOM 2262 O O . LEU A 1 280 ? -13.293 1.141 24.724 1.00 68.50 280 LEU A O 1
ATOM 2266 N N . LEU A 1 281 ? -11.194 1.675 24.133 1.00 68.75 281 LEU A N 1
ATOM 2267 C CA . LEU A 1 281 ? -11.403 3.115 24.052 1.00 68.75 281 LEU A CA 1
ATOM 2268 C C . LEU A 1 281 ? -11.265 3.535 22.595 1.00 68.75 281 LEU A C 1
ATOM 2270 O O . LEU A 1 281 ? -10.407 3.006 21.899 1.00 68.75 281 LEU A O 1
ATOM 2274 N N . ALA A 1 282 ? -12.073 4.490 22.142 1.00 70.25 282 ALA A N 1
ATOM 2275 C CA . ALA A 1 282 ? -11.928 5.073 20.814 1.00 70.25 282 ALA A CA 1
ATOM 2276 C C . ALA A 1 282 ? -11.761 6.587 20.900 1.00 70.25 282 ALA A C 1
ATOM 2278 O O . ALA A 1 282 ? -12.345 7.249 21.763 1.00 70.25 282 ALA A O 1
ATOM 2279 N N . LYS A 1 283 ? -10.960 7.125 19.986 1.00 70.38 283 LYS A N 1
ATOM 2280 C CA . LYS A 1 283 ? -10.823 8.551 19.728 1.00 70.38 283 LYS A CA 1
ATOM 2281 C C . LYS A 1 283 ? -11.057 8.817 18.255 1.00 70.38 283 LYS A C 1
ATOM 2283 O O . LYS A 1 283 ? -10.576 8.091 17.384 1.00 70.38 283 LYS A O 1
ATOM 2288 N N . LEU A 1 284 ? -11.811 9.871 17.988 1.00 67.12 284 LEU A N 1
ATOM 2289 C CA . LEU A 1 284 ? -12.003 10.373 16.641 1.00 67.12 284 LEU A CA 1
ATOM 2290 C C . LEU A 1 284 ? -10.924 11.407 16.331 1.00 67.12 284 LEU A C 1
ATOM 2292 O O . LEU A 1 284 ? -10.671 12.308 17.124 1.00 67.12 284 LEU A O 1
ATOM 2296 N N . HIS A 1 285 ? -10.334 11.293 15.148 1.00 68.69 285 HIS A N 1
ATOM 2297 C CA . HIS A 1 285 ? -9.293 12.172 14.644 1.00 68.69 285 HIS A CA 1
ATOM 2298 C C . HIS A 1 285 ? -9.659 12.686 13.252 1.00 68.69 285 HIS A C 1
ATOM 2300 O O . HIS A 1 285 ? -10.047 11.928 12.358 1.00 68.69 285 HIS A O 1
ATOM 2306 N N . ARG A 1 286 ? -9.488 13.990 13.039 1.00 67.94 286 ARG A N 1
ATOM 2307 C CA . ARG A 1 286 ? -9.622 14.641 11.732 1.00 67.94 286 ARG A CA 1
ATOM 2308 C C . ARG A 1 286 ? -8.583 15.746 11.623 1.00 67.94 286 ARG A C 1
ATOM 2310 O O . ARG A 1 286 ? -8.449 16.565 12.526 1.00 67.94 286 ARG A O 1
ATOM 2317 N N . ASN A 1 287 ? -7.871 15.791 10.500 1.00 64.38 287 ASN A N 1
ATOM 2318 C CA . ASN A 1 287 ? -6.835 16.797 10.281 1.00 64.38 287 ASN A CA 1
ATOM 2319 C C . ASN A 1 287 ? -7.401 18.216 10.449 1.00 64.38 287 ASN A C 1
ATOM 2321 O O . ASN A 1 287 ? -8.393 18.575 9.812 1.00 64.38 287 ASN A O 1
ATOM 2325 N N . GLY A 1 288 ? -6.754 19.017 11.297 1.00 67.25 288 GLY A N 1
ATOM 2326 C CA . GLY A 1 288 ? -7.143 20.405 11.564 1.00 67.25 288 GLY A CA 1
ATOM 2327 C C . GLY A 1 288 ? -8.335 20.586 12.512 1.00 67.25 288 GLY A C 1
ATOM 2328 O O . GLY A 1 288 ? -8.777 21.718 12.690 1.00 67.25 288 GLY A O 1
ATOM 2329 N N . VAL A 1 289 ? -8.850 19.515 13.127 1.00 71.88 289 VAL A N 1
ATOM 2330 C CA . VAL A 1 289 ? -9.938 19.557 14.118 1.00 71.88 289 VAL A CA 1
ATOM 2331 C C . VAL A 1 289 ? -9.436 18.966 15.436 1.00 71.88 289 VAL A C 1
ATOM 2333 O O . VAL A 1 289 ? -8.692 17.991 15.418 1.00 71.88 289 VAL A O 1
ATOM 2336 N N . SER A 1 290 ? -9.809 19.554 16.577 1.00 74.44 290 SER A N 1
ATOM 2337 C CA . SER A 1 290 ? -9.412 19.024 17.886 1.00 74.44 290 SER A CA 1
ATOM 2338 C C . SER A 1 290 ? -10.194 17.760 18.248 1.00 74.44 290 SER A C 1
ATOM 2340 O O . SER A 1 290 ? -11.400 17.680 18.011 1.00 74.44 290 SER A O 1
ATOM 2342 N N . ASP A 1 291 ? -9.518 16.806 18.889 1.00 71.94 291 ASP A N 1
ATOM 2343 C CA . ASP A 1 291 ? -10.132 15.562 19.374 1.00 71.94 291 ASP A CA 1
ATOM 2344 C C . ASP A 1 291 ? -11.306 15.847 20.334 1.00 71.94 291 ASP A C 1
ATOM 2346 O O . ASP A 1 291 ? -12.362 15.232 20.228 1.00 71.94 291 ASP A O 1
ATOM 2350 N N . GLU A 1 292 ? -11.177 16.866 21.195 1.00 76.56 292 GLU A N 1
ATOM 2351 C CA . GLU A 1 292 ? -12.231 17.307 22.127 1.00 76.56 292 GLU A CA 1
ATOM 2352 C C . GLU A 1 292 ? -13.518 17.741 21.409 1.00 76.56 292 GLU A C 1
ATOM 2354 O O . GLU A 1 292 ? -14.624 17.525 21.902 1.00 76.56 292 GLU A O 1
ATOM 2359 N N . TYR A 1 293 ? -13.393 18.356 20.227 1.00 74.62 293 TYR A N 1
ATOM 2360 C CA . TYR A 1 293 ? -14.552 18.711 19.412 1.00 74.62 293 TYR A CA 1
ATOM 2361 C C . TYR A 1 293 ? -15.160 17.478 18.738 1.00 74.62 293 TYR A C 1
ATOM 2363 O O . TYR A 1 293 ? -16.362 17.452 18.479 1.00 74.62 293 TYR A O 1
ATOM 2371 N N . LEU A 1 294 ? -14.353 16.461 18.433 1.00 74.50 294 LEU A N 1
ATOM 2372 C CA . LEU A 1 294 ? -14.821 15.238 17.790 1.00 74.50 294 LEU A CA 1
ATOM 2373 C C . LEU A 1 294 ? -15.502 14.278 18.774 1.00 74.50 294 LEU A C 1
ATOM 2375 O O . LEU A 1 294 ? -16.378 13.528 18.354 1.00 74.50 294 LEU A O 1
ATOM 2379 N N . ASP A 1 295 ? -15.201 14.359 20.072 1.00 76.88 295 ASP A N 1
ATOM 2380 C CA . ASP A 1 295 ? -15.822 13.520 21.106 1.00 76.88 295 ASP A CA 1
ATOM 2381 C C . ASP A 1 295 ? -17.357 13.607 21.131 1.00 76.88 295 ASP A C 1
ATOM 2383 O O . ASP A 1 295 ? -18.028 12.617 21.416 1.00 76.88 295 ASP A O 1
ATOM 2387 N N . GLN A 1 296 ? -17.946 14.747 20.751 1.00 79.88 296 GLN A N 1
ATOM 2388 C CA . GLN A 1 296 ? -19.408 14.894 20.670 1.00 79.88 296 GLN A CA 1
ATOM 2389 C C . GLN A 1 296 ? -20.060 14.026 19.575 1.00 79.88 296 GLN A C 1
ATOM 2391 O O . GLN A 1 296 ? -21.271 13.800 19.604 1.00 79.88 296 GLN A O 1
ATOM 2396 N N . TYR A 1 297 ? -19.266 13.563 18.604 1.00 75.94 297 TYR A N 1
ATOM 2397 C CA . TYR A 1 297 ? -19.703 12.750 17.471 1.00 75.94 297 TYR A CA 1
ATOM 2398 C C . TYR A 1 297 ? -19.536 11.247 17.715 1.00 75.94 297 TYR A C 1
ATOM 2400 O O . TYR A 1 297 ? -19.909 10.456 16.851 1.00 75.94 297 TYR A O 1
ATOM 2408 N N . GLN A 1 298 ? -19.018 10.837 18.877 1.00 80.75 298 GLN A N 1
ATOM 2409 C CA . GLN A 1 298 ? -18.946 9.435 19.275 1.00 80.75 298 GLN A CA 1
ATOM 2410 C C . GLN A 1 298 ? -19.733 9.164 20.555 1.00 80.75 298 GLN A C 1
ATOM 2412 O O . GLN A 1 298 ? -19.792 9.972 21.480 1.00 80.75 298 GLN A O 1
ATOM 2417 N N . ARG A 1 299 ? -20.339 7.981 20.628 1.00 83.69 299 ARG A N 1
ATOM 2418 C CA . ARG A 1 299 ? -20.915 7.432 21.855 1.00 83.69 299 ARG A CA 1
ATOM 2419 C C . ARG A 1 299 ? -20.457 5.998 22.015 1.00 83.69 299 ARG A C 1
ATOM 2421 O O . ARG A 1 299 ? -20.580 5.203 21.088 1.00 83.69 299 ARG A O 1
ATOM 2428 N N . VAL A 1 300 ? -19.963 5.670 23.201 1.00 84.31 300 VAL A N 1
ATOM 2429 C CA . VAL A 1 300 ? -19.519 4.317 23.536 1.00 84.31 300 VAL A CA 1
ATOM 2430 C C . VAL A 1 300 ? -20.533 3.687 24.476 1.00 84.31 300 VAL A C 1
ATOM 2432 O O . VAL A 1 300 ? -20.918 4.280 25.482 1.00 84.31 300 VAL A O 1
ATOM 2435 N N . SER A 1 301 ? -20.964 2.482 24.138 1.00 84.94 301 SER A N 1
ATOM 2436 C CA . SER A 1 301 ? -21.738 1.606 25.010 1.00 84.94 301 SER A CA 1
ATOM 2437 C C . SER A 1 301 ? -20.947 0.325 25.216 1.00 84.94 301 SER A C 1
ATOM 2439 O O . SER A 1 301 ? -20.527 -0.303 24.247 1.00 84.94 301 SER A O 1
ATOM 2441 N N . GLU A 1 302 ? -20.722 -0.043 26.469 1.00 83.12 302 GLU A N 1
ATOM 2442 C CA . GLU A 1 302 ? -19.888 -1.180 26.840 1.00 83.12 302 GLU A CA 1
ATOM 2443 C C . GLU A 1 302 ? -20.678 -2.145 27.719 1.00 83.12 302 GLU A C 1
ATOM 2445 O O . GLU A 1 302 ? -21.367 -1.748 28.661 1.00 83.12 302 GLU A O 1
ATOM 2450 N N . THR A 1 303 ? -20.573 -3.426 27.393 1.00 85.38 303 THR A N 1
ATOM 2451 C CA . THR A 1 303 ? -21.081 -4.540 28.182 1.00 85.38 303 THR A CA 1
ATOM 2452 C C . THR A 1 303 ? -19.952 -5.545 28.426 1.00 85.38 303 THR A C 1
ATOM 2454 O O . THR A 1 303 ? -18.831 -5.398 27.935 1.00 85.38 303 THR A O 1
ATOM 2457 N N . VAL A 1 304 ? -20.252 -6.602 29.182 1.00 81.19 304 VAL A N 1
ATOM 2458 C CA . VAL A 1 304 ? -19.310 -7.702 29.446 1.00 81.19 304 VAL A CA 1
ATOM 2459 C C . VAL A 1 304 ? -18.940 -8.460 28.162 1.00 81.19 304 VAL A C 1
ATOM 2461 O O . VAL A 1 304 ? -17.838 -8.989 28.067 1.00 81.19 304 VAL A O 1
ATOM 2464 N N . GLN A 1 305 ? -19.851 -8.519 27.185 1.00 83.81 305 GLN A N 1
ATOM 2465 C CA . GLN A 1 305 ? -19.698 -9.320 25.965 1.00 83.81 305 GLN A CA 1
ATOM 2466 C C . GLN A 1 305 ? -19.465 -8.482 24.708 1.00 83.81 305 GLN A C 1
ATOM 2468 O O . GLN A 1 305 ? -19.090 -9.040 23.683 1.00 83.81 305 GLN A O 1
ATOM 2473 N N . GLU A 1 306 ? -19.680 -7.167 24.751 1.00 87.75 306 GLU A N 1
ATOM 2474 C CA . GLU A 1 306 ? -19.522 -6.308 23.577 1.00 87.75 306 GLU A CA 1
ATOM 2475 C C . GLU A 1 306 ? -19.144 -4.869 23.948 1.00 87.75 306 GLU A C 1
ATOM 2477 O O . GLU A 1 306 ? -19.616 -4.333 24.950 1.00 87.75 306 GLU A O 1
ATOM 2482 N N . THR A 1 307 ? -18.347 -4.214 23.102 1.00 82.56 307 THR A N 1
ATOM 2483 C CA . THR A 1 307 ? -18.247 -2.747 23.059 1.00 82.56 307 THR A CA 1
ATOM 2484 C C . THR A 1 307 ? -18.782 -2.258 21.722 1.00 82.56 307 THR A C 1
ATOM 2486 O O . THR A 1 307 ? -18.315 -2.684 20.667 1.00 82.56 307 THR A O 1
ATOM 2489 N N . ARG A 1 308 ? -19.745 -1.337 21.759 1.00 86.88 308 ARG A N 1
ATOM 2490 C CA . ARG A 1 308 ? -20.316 -0.675 20.586 1.00 86.88 308 ARG A CA 1
ATOM 2491 C C . ARG A 1 308 ? -19.975 0.804 20.599 1.00 86.88 308 ARG A C 1
ATOM 2493 O O . ARG A 1 308 ? -20.263 1.512 21.563 1.00 86.88 308 ARG A O 1
ATOM 2500 N N . PHE A 1 309 ? -19.423 1.252 19.485 1.00 82.81 309 PHE A N 1
ATOM 2501 C CA . PHE A 1 309 ? -19.110 2.635 19.190 1.00 82.81 309 PHE A CA 1
ATOM 2502 C C . PHE A 1 309 ? -20.084 3.142 18.137 1.00 82.81 309 PHE A C 1
ATOM 2504 O O . PHE A 1 309 ? -20.062 2.694 16.993 1.00 82.81 309 PHE A O 1
ATOM 2511 N N . HIS A 1 310 ? -20.938 4.071 18.534 1.00 83.75 310 HIS A N 1
ATOM 2512 C CA . HIS A 1 310 ? -21.834 4.770 17.634 1.00 83.75 310 HIS A CA 1
ATOM 2513 C C . HIS A 1 310 ? -21.176 6.080 17.209 1.00 83.75 310 HIS A C 1
ATOM 2515 O O . HIS A 1 310 ? -20.925 6.942 18.055 1.00 83.75 310 HIS A O 1
ATOM 2521 N N . VAL A 1 311 ? -20.886 6.225 15.919 1.00 79.31 311 VAL A N 1
ATOM 2522 C CA . VAL A 1 311 ? -20.230 7.407 15.355 1.00 79.31 311 VAL A CA 1
ATOM 2523 C C . VAL A 1 311 ? -21.179 8.116 14.406 1.00 79.31 311 VAL A C 1
ATOM 2525 O O . VAL A 1 311 ? -21.701 7.518 13.466 1.00 79.31 311 VAL A O 1
ATOM 2528 N N . THR A 1 312 ? -21.359 9.412 14.625 1.00 75.38 312 THR A N 1
ATOM 2529 C CA . THR A 1 312 ? -22.108 10.302 13.743 1.00 75.38 312 THR A CA 1
ATOM 2530 C C . THR A 1 312 ? -21.124 11.077 12.879 1.00 75.38 312 THR A C 1
ATOM 2532 O O . THR A 1 312 ? -20.324 11.854 13.392 1.00 75.38 312 THR A O 1
ATOM 2535 N N . LEU A 1 313 ? -21.164 10.892 11.564 1.00 66.81 313 LEU A N 1
ATOM 2536 C CA . LEU A 1 313 ? -20.293 11.625 10.653 1.00 66.81 313 LEU A CA 1
ATOM 2537 C C . LEU A 1 313 ? -20.705 13.111 10.626 1.00 66.81 313 LEU A C 1
ATOM 2539 O O . LEU A 1 313 ? -21.888 13.406 10.432 1.00 66.81 313 LEU A O 1
ATOM 2543 N N . PRO A 1 314 ? -19.763 14.055 10.814 1.00 61.22 314 PRO A N 1
ATOM 2544 C CA . PRO A 1 314 ? -20.058 15.479 10.687 1.00 61.22 314 PRO A CA 1
ATOM 2545 C C . PRO A 1 314 ? -20.484 15.799 9.246 1.00 61.22 314 PRO A C 1
ATOM 2547 O O . PRO A 1 314 ? -19.936 15.223 8.303 1.00 61.22 314 PRO A O 1
ATOM 2550 N N . GLU A 1 315 ? -21.449 16.710 9.068 1.00 53.00 315 GLU A N 1
ATOM 2551 C CA . GLU A 1 315 ? -21.954 17.088 7.740 1.00 53.00 315 GLU A CA 1
ATOM 2552 C C . GLU A 1 315 ? -20.806 17.486 6.792 1.00 53.00 315 GLU A C 1
ATOM 2554 O O . GLU A 1 315 ? -19.821 18.105 7.229 1.00 53.00 315 GLU A O 1
ATOM 2559 N N . PRO A 1 316 ? -20.898 17.144 5.490 1.00 45.00 316 PRO A N 1
ATOM 2560 C CA . PRO A 1 316 ? -19.926 17.614 4.520 1.00 45.00 316 PRO A CA 1
ATOM 2561 C C . PRO A 1 316 ? -19.939 19.145 4.541 1.00 45.00 316 PRO A C 1
ATOM 2563 O O . PRO A 1 316 ? -20.977 19.777 4.349 1.00 45.00 316 PRO A O 1
ATOM 2566 N N . GLY A 1 317 ? -18.773 19.756 4.770 1.00 33.44 317 GLY A N 1
ATOM 2567 C CA . GLY A 1 317 ? -18.594 21.174 4.463 1.00 33.44 317 GLY A CA 1
ATOM 2568 C C . GLY A 1 317 ? -18.984 21.451 3.001 1.00 33.44 317 GLY A C 1
ATOM 2569 O O . GLY A 1 317 ? -19.039 20.508 2.208 1.00 33.44 317 GLY A O 1
ATOM 2570 N N . PRO A 1 318 ? -19.262 22.714 2.632 1.00 25.42 318 PRO A N 1
ATOM 2571 C CA . PRO A 1 318 ? -19.855 23.063 1.342 1.00 25.42 318 PRO A CA 1
ATOM 2572 C C . PRO A 1 318 ? -19.084 22.415 0.184 1.00 25.42 318 PRO A C 1
ATOM 2574 O O . PRO A 1 318 ? -17.933 22.761 -0.082 1.00 25.42 318 PRO A O 1
ATOM 2577 N N . GLN A 1 319 ? -19.718 21.438 -0.470 1.00 28.27 319 GLN A N 1
ATOM 2578 C CA . GLN A 1 319 ? -19.206 20.803 -1.677 1.00 28.27 319 GLN A CA 1
ATOM 2579 C C . GLN A 1 319 ? -19.291 21.812 -2.826 1.00 28.27 319 GLN A C 1
ATOM 2581 O O . GLN A 1 319 ? -20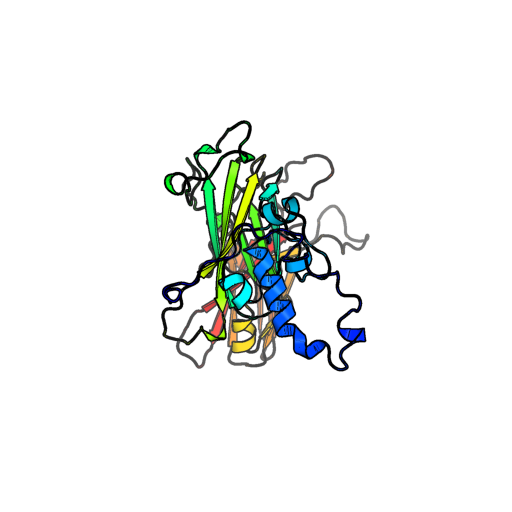.345 22.393 -3.081 1.00 28.27 319 GLN A O 1
ATOM 2586 N N . LEU A 1 320 ? -18.167 22.017 -3.515 1.00 21.72 320 LEU A N 1
ATOM 2587 C CA . LEU A 1 320 ? -18.150 22.591 -4.854 1.00 21.72 320 LEU A CA 1
ATOM 2588 C C . LEU A 1 320 ? -18.864 21.606 -5.781 1.00 21.72 320 LEU A C 1
ATOM 2590 O O . LEU A 1 320 ? -18.401 20.487 -5.991 1.00 21.72 320 LEU A O 1
ATOM 2594 N N . GLU A 1 321 ? -20.015 22.035 -6.282 1.00 22.88 321 GLU A N 1
ATOM 2595 C CA . GLU A 1 321 ? -20.805 21.368 -7.308 1.00 22.88 321 GLU A CA 1
ATOM 2596 C C . GLU A 1 321 ? -19.939 21.239 -8.576 1.00 22.88 321 GLU A C 1
ATOM 2598 O O . GLU A 1 321 ? -19.635 22.238 -9.229 1.00 22.88 321 GLU A O 1
ATOM 2603 N N . ILE A 1 322 ? -19.482 20.026 -8.901 1.00 23.42 322 ILE A N 1
ATOM 2604 C CA . ILE A 1 322 ? -18.924 19.716 -10.221 1.00 23.42 322 ILE A CA 1
ATOM 2605 C C . ILE A 1 322 ? -19.692 18.530 -10.795 1.00 23.42 322 ILE A C 1
ATOM 2607 O O . ILE A 1 322 ? -19.849 17.477 -10.180 1.00 23.42 322 ILE A O 1
ATOM 2611 N N . ASP A 1 323 ? -20.213 18.811 -11.978 1.00 22.91 323 ASP A N 1
ATOM 2612 C CA . ASP A 1 323 ? -21.094 18.042 -12.833 1.00 22.91 323 ASP A CA 1
ATOM 2613 C C . ASP A 1 323 ? -20.638 16.583 -13.042 1.00 22.91 323 ASP A C 1
ATOM 2615 O O . ASP A 1 323 ? -19.489 16.310 -13.373 1.00 22.91 323 ASP A O 1
ATOM 2619 N N . ASN A 1 324 ? -21.594 15.671 -12.854 1.00 28.00 324 ASN A N 1
ATOM 2620 C CA . ASN A 1 324 ? -21.721 14.317 -13.396 1.00 28.00 324 ASN A CA 1
ATOM 2621 C C . ASN A 1 324 ? -20.468 13.430 -13.601 1.00 28.00 324 ASN A C 1
ATOM 2623 O O . ASN A 1 324 ? -19.721 13.569 -14.566 1.00 28.00 324 ASN A O 1
ATOM 2627 N N . ARG A 1 325 ? -20.471 12.325 -12.830 1.00 27.30 325 ARG A N 1
ATOM 2628 C CA . ARG A 1 325 ? -19.661 11.089 -12.933 1.00 27.30 325 ARG A CA 1
ATOM 2629 C C . ARG A 1 325 ? -18.254 11.150 -12.342 1.00 27.30 325 ARG A C 1
ATOM 2631 O O . ARG A 1 325 ? -17.293 10.985 -13.069 1.00 27.30 325 ARG A O 1
ATOM 2638 N N . GLU A 1 326 ? -18.169 11.244 -11.018 1.00 26.06 326 GLU A N 1
ATOM 2639 C CA . GLU A 1 326 ? -17.130 10.605 -10.192 1.00 26.06 326 GLU A CA 1
ATOM 2640 C C . GLU A 1 326 ? -17.437 10.890 -8.714 1.00 26.06 326 GLU A C 1
ATOM 2642 O O . GLU A 1 326 ? -17.765 12.015 -8.342 1.00 26.06 326 GLU A O 1
ATOM 2647 N N . THR A 1 327 ? -17.409 9.864 -7.860 1.00 27.88 327 THR A N 1
ATOM 2648 C CA . THR A 1 327 ? -17.718 10.000 -6.430 1.00 27.88 327 THR A CA 1
ATOM 2649 C C . THR A 1 327 ? -16.572 10.737 -5.734 1.00 27.88 327 THR A C 1
ATOM 2651 O O . THR A 1 327 ? -15.504 10.180 -5.470 1.00 27.88 327 THR A O 1
ATOM 2654 N N . VAL A 1 328 ? -16.760 12.029 -5.473 1.00 29.16 328 VAL A N 1
ATOM 2655 C CA . VAL A 1 328 ? -15.794 12.864 -4.752 1.00 29.16 328 VAL A CA 1
ATOM 2656 C C . VAL A 1 328 ? -15.937 12.595 -3.250 1.00 29.16 328 VAL A C 1
ATOM 2658 O O . VAL A 1 328 ? -16.816 13.146 -2.592 1.00 29.16 328 VAL A O 1
ATOM 2661 N N . TYR A 1 329 ? -15.072 11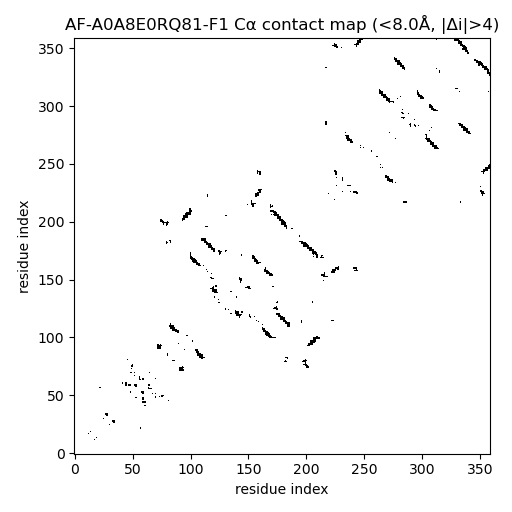.735 -2.702 1.00 37.62 329 TYR A N 1
ATOM 2662 C CA . TYR A 1 329 ? -14.990 11.487 -1.258 1.00 37.62 329 TYR A CA 1
ATOM 2663 C C . TYR A 1 329 ? -14.650 12.781 -0.498 1.00 37.62 329 TYR A C 1
ATOM 2665 O O . TYR A 1 329 ? -13.659 13.446 -0.806 1.00 37.62 329 TYR A O 1
ATOM 2673 N N . GLY A 1 330 ? -15.475 13.146 0.490 1.00 35.06 330 GLY A N 1
ATOM 2674 C CA . GLY A 1 330 ? -15.228 14.287 1.382 1.00 35.06 330 GLY A CA 1
ATOM 2675 C C . GLY A 1 330 ? -14.033 14.071 2.332 1.00 35.06 330 GLY A C 1
ATOM 2676 O O . GLY A 1 330 ? -13.423 12.999 2.325 1.00 35.06 330 GLY A O 1
ATOM 2677 N N . PRO A 1 331 ? -13.675 15.063 3.176 1.00 42.78 331 PRO A N 1
ATOM 2678 C CA . PRO A 1 331 ? -12.592 14.913 4.152 1.00 42.78 331 PRO A CA 1
ATOM 2679 C C . PRO A 1 331 ? -12.902 13.762 5.124 1.00 42.78 331 PRO A C 1
ATOM 2681 O O . PRO A 1 331 ? -13.889 13.825 5.856 1.00 42.78 331 PRO A O 1
ATOM 2684 N N . GLY A 1 332 ? -12.073 12.712 5.104 1.00 46.09 332 GLY A N 1
ATOM 2685 C CA . GLY A 1 332 ? -12.270 11.492 5.894 1.00 46.09 332 GLY A CA 1
ATOM 2686 C C . GLY A 1 332 ? -12.144 11.716 7.406 1.00 46.09 332 GLY A C 1
ATOM 2687 O O . GLY A 1 332 ? -11.422 12.609 7.859 1.00 46.09 332 GLY A O 1
ATOM 2688 N N . LEU A 1 333 ? -12.847 10.893 8.186 1.00 42.56 333 LEU A N 1
ATOM 2689 C CA . LEU A 1 333 ? -12.793 10.857 9.650 1.00 42.56 333 LEU A CA 1
ATOM 2690 C C . LEU A 1 333 ? -12.058 9.583 10.074 1.00 42.56 333 LEU A C 1
ATOM 2692 O O . LEU A 1 333 ? -12.409 8.499 9.633 1.00 42.56 333 LEU A O 1
ATOM 2696 N N . THR A 1 334 ? -11.044 9.680 10.925 1.00 49.69 334 THR A N 1
ATOM 2697 C CA . THR A 1 334 ? -10.352 8.505 11.469 1.00 49.69 334 THR A CA 1
ATOM 2698 C C . THR A 1 334 ? -10.875 8.184 12.847 1.00 49.69 334 THR A C 1
ATOM 2700 O O . THR A 1 334 ? -11.054 9.073 13.668 1.00 49.69 334 THR A O 1
ATOM 2703 N N . MET A 1 335 ? -11.055 6.905 13.118 1.00 50.16 335 MET A N 1
ATOM 2704 C CA . MET A 1 335 ? -11.373 6.372 14.423 1.00 50.16 335 MET A CA 1
ATOM 2705 C C . MET A 1 335 ? -10.215 5.487 14.873 1.00 50.16 335 MET A C 1
ATOM 2707 O O . MET A 1 335 ? -9.941 4.455 14.267 1.00 50.16 335 MET A O 1
ATOM 2711 N N . GLU A 1 336 ? -9.504 5.918 15.905 1.00 55.31 336 GLU A N 1
ATOM 2712 C CA . GLU A 1 336 ? -8.409 5.177 16.519 1.00 55.31 336 GLU A CA 1
ATOM 2713 C C . GLU A 1 336 ? -8.905 4.496 17.788 1.00 55.31 336 GLU A C 1
ATOM 2715 O O . GLU A 1 336 ? -9.499 5.140 18.650 1.00 55.31 336 GLU A O 1
ATOM 2720 N N . PHE A 1 337 ? -8.660 3.197 17.906 1.00 51.09 337 PHE A N 1
ATOM 2721 C CA . PHE A 1 337 ? -8.974 2.416 19.087 1.00 51.09 337 PHE A CA 1
ATOM 2722 C C . PHE A 1 337 ? -7.702 2.119 19.869 1.00 51.09 337 PHE A C 1
ATOM 2724 O O . PHE A 1 337 ? -6.696 1.669 19.318 1.00 51.09 337 PHE A O 1
ATOM 2731 N N . VAL A 1 338 ? -7.791 2.314 21.177 1.00 47.97 338 VAL A N 1
ATOM 2732 C CA . VAL A 1 338 ? -6.768 1.945 22.147 1.00 47.97 338 VAL A CA 1
ATOM 2733 C C . VAL A 1 338 ? -7.319 0.796 22.981 1.00 47.97 338 VAL A C 1
ATOM 2735 O O . VAL A 1 338 ? -8.375 0.926 23.610 1.00 47.97 338 VAL A O 1
ATOM 2738 N N . VAL A 1 339 ? -6.603 -0.328 22.987 1.00 40.41 339 VAL A N 1
ATOM 2739 C CA . VAL A 1 339 ? -6.947 -1.494 23.808 1.00 40.41 339 VAL A CA 1
ATOM 2740 C C . VAL A 1 339 ? -6.259 -1.353 25.162 1.00 40.41 339 VAL A C 1
ATOM 2742 O O . VAL A 1 339 ? -5.058 -1.099 25.231 1.00 40.41 339 VAL A O 1
ATOM 2745 N N . ARG A 1 340 ? -7.011 -1.514 26.254 1.00 40.94 340 ARG A N 1
ATOM 2746 C CA . ARG A 1 340 ? -6.467 -1.577 27.616 1.00 40.94 340 ARG A CA 1
ATOM 2747 C C . ARG A 1 340 ? -6.834 -2.916 28.252 1.00 40.94 340 ARG A C 1
ATOM 2749 O O . ARG A 1 340 ? -8.015 -3.195 28.448 1.00 40.94 340 ARG A O 1
ATOM 2756 N N . ASP A 1 341 ? -5.826 -3.719 28.587 1.00 41.47 341 ASP A N 1
ATOM 2757 C CA . ASP A 1 341 ? -5.977 -4.893 29.457 1.00 41.47 341 ASP A CA 1
ATOM 2758 C C . ASP A 1 341 ? -5.792 -4.440 30.914 1.00 41.47 341 ASP A C 1
ATOM 2760 O O . ASP A 1 341 ? -4.806 -3.783 31.243 1.00 41.47 341 ASP A O 1
ATOM 2764 N N . LEU A 1 342 ? -6.767 -4.726 31.778 1.00 51.06 342 LEU A N 1
ATOM 2765 C CA . LEU A 1 342 ? -6.750 -4.309 33.185 1.00 51.06 342 LEU A CA 1
ATOM 2766 C C . LEU A 1 342 ? -5.862 -5.189 34.084 1.00 51.06 342 LEU A C 1
ATOM 2768 O O . LEU A 1 342 ? -5.598 -4.802 35.224 1.00 51.06 342 LEU A O 1
ATOM 2772 N N . ASN A 1 343 ? -5.428 -6.360 33.605 1.00 42.38 343 ASN A N 1
ATOM 2773 C CA . ASN A 1 343 ? -4.642 -7.326 34.381 1.00 42.38 343 ASN A CA 1
ATOM 2774 C C . ASN A 1 343 ? -3.147 -7.322 34.039 1.00 42.38 343 ASN A C 1
ATOM 2776 O O . ASN A 1 343 ? -2.346 -7.821 34.832 1.00 42.38 343 ASN A O 1
ATOM 2780 N N . ASP A 1 344 ? -2.774 -6.770 32.886 1.00 37.09 344 ASP A N 1
ATOM 2781 C CA . ASP A 1 344 ? -1.383 -6.576 32.483 1.00 37.09 344 ASP A CA 1
ATOM 2782 C C . ASP A 1 344 ? -0.971 -5.113 32.724 1.00 37.09 344 ASP A C 1
ATOM 2784 O O . ASP A 1 344 ? -1.813 -4.215 32.779 1.00 37.09 344 ASP A O 1
ATOM 2788 N N . SER A 1 345 ? 0.323 -4.847 32.925 1.00 32.06 345 SER A N 1
ATOM 2789 C CA . SER A 1 345 ? 0.823 -3.459 33.071 1.00 32.06 345 SER A CA 1
ATOM 2790 C C . SER A 1 345 ? 0.325 -2.588 31.903 1.00 32.06 345 SER A C 1
ATOM 2792 O O . SER A 1 345 ? 0.111 -3.149 30.833 1.00 32.06 345 SER A O 1
ATOM 2794 N N . PRO A 1 346 ? 0.135 -1.255 32.039 1.00 33.75 346 PRO A N 1
ATOM 2795 C CA . PRO A 1 346 ? -0.576 -0.461 31.040 1.00 33.75 346 PRO A CA 1
ATOM 2796 C C . PRO A 1 346 ? 0.257 -0.359 29.759 1.00 33.75 346 PRO A C 1
ATOM 2798 O O . PRO A 1 346 ? 1.019 0.586 29.568 1.00 33.75 346 PRO A O 1
ATOM 2801 N N . VAL A 1 347 ? 0.136 -1.348 28.882 1.00 33.56 347 VAL A N 1
ATOM 2802 C CA . VAL A 1 347 ? 0.584 -1.246 27.506 1.00 33.56 347 VAL A CA 1
ATOM 2803 C C . VAL A 1 347 ? -0.590 -0.616 26.769 1.00 33.56 347 VAL A C 1
ATOM 2805 O O . VAL A 1 347 ? -1.550 -1.289 26.410 1.00 33.56 347 VAL A O 1
ATOM 2808 N N . GLU A 1 348 ? -0.566 0.712 26.643 1.00 31.92 348 GLU A N 1
ATOM 2809 C CA . GLU A 1 348 ? -1.445 1.416 25.709 1.00 31.92 348 GLU A CA 1
ATOM 2810 C C . GLU A 1 348 ? -1.005 1.029 24.298 1.00 31.92 348 GLU A C 1
ATOM 2812 O O . GLU A 1 348 ? -0.054 1.592 23.760 1.00 31.92 348 GLU A O 1
ATOM 2817 N N . LEU A 1 349 ? -1.650 0.018 23.727 1.00 33.91 349 LEU A N 1
ATOM 2818 C CA . LEU A 1 349 ? -1.397 -0.394 22.356 1.00 33.91 349 LEU A CA 1
ATOM 2819 C C . LEU A 1 349 ? -2.427 0.274 21.432 1.00 33.91 349 LEU A C 1
ATOM 2821 O O . LEU A 1 349 ? -3.643 0.172 21.635 1.00 33.91 349 LEU A O 1
ATOM 2825 N N . GLN A 1 350 ? -1.917 1.035 20.461 1.00 39.47 350 GLN A N 1
ATOM 2826 C CA . GLN A 1 350 ? -2.678 1.783 19.453 1.00 39.47 350 GLN A CA 1
ATOM 2827 C C . GLN A 1 350 ? -3.000 0.871 18.260 1.00 39.47 350 GLN A C 1
ATOM 2829 O O . GLN A 1 350 ? -2.442 1.019 17.181 1.00 39.47 350 GLN A O 1
ATOM 2834 N N . ASP A 1 351 ? -3.882 -0.105 18.452 1.00 48.44 351 ASP A N 1
ATOM 2835 C CA . ASP A 1 351 ? -3.855 -1.310 17.606 1.00 48.44 351 ASP A CA 1
ATOM 2836 C C . ASP A 1 351 ? -4.898 -1.386 16.489 1.00 48.44 351 ASP A C 1
ATOM 2838 O O . ASP A 1 351 ? -4.792 -2.235 15.602 1.00 48.44 351 ASP A O 1
ATOM 2842 N N . ILE A 1 352 ? -5.942 -0.556 16.521 1.00 50.28 352 ILE A N 1
ATOM 2843 C CA . ILE A 1 352 ? -6.997 -0.603 15.503 1.00 50.28 352 ILE A CA 1
ATOM 2844 C C . ILE A 1 352 ? -7.286 0.821 15.066 1.00 50.28 352 ILE A C 1
ATOM 2846 O O . ILE A 1 352 ? -7.581 1.685 15.883 1.00 50.28 352 ILE A O 1
ATOM 2850 N N . ARG A 1 353 ? -7.198 1.090 13.767 1.00 55.81 353 ARG A N 1
ATOM 2851 C CA . ARG A 1 353 ? -7.561 2.389 13.195 1.00 55.81 353 ARG A CA 1
ATOM 2852 C C . ARG A 1 353 ? -8.471 2.171 12.012 1.00 55.81 353 ARG A C 1
ATOM 2854 O O . ARG A 1 353 ? -8.089 1.504 11.057 1.00 55.81 353 ARG A O 1
ATOM 2861 N N . ILE A 1 354 ? -9.667 2.725 12.085 1.00 53.97 354 ILE A N 1
ATOM 2862 C CA . ILE A 1 354 ? -10.659 2.659 11.024 1.00 53.97 354 ILE A CA 1
ATOM 2863 C C . ILE A 1 354 ? -10.761 4.046 10.407 1.00 53.97 354 ILE A C 1
ATOM 2865 O O . ILE A 1 354 ? -11.039 5.025 11.094 1.00 53.97 354 ILE A O 1
ATOM 2869 N N . HIS A 1 355 ? -10.526 4.148 9.107 1.00 49.06 355 HIS A N 1
ATOM 2870 C CA . HIS A 1 355 ? -10.769 5.363 8.351 1.00 49.06 355 HIS A CA 1
ATOM 2871 C C . HIS A 1 355 ? -12.184 5.318 7.766 1.00 49.06 355 HIS A C 1
ATOM 2873 O O . HIS A 1 355 ? -12.537 4.397 7.031 1.00 49.06 355 HIS A O 1
ATOM 2879 N N . LEU A 1 356 ? -13.004 6.304 8.115 1.00 44.72 356 LEU A N 1
ATOM 2880 C CA . LEU A 1 356 ? -14.385 6.456 7.682 1.00 44.72 356 LEU A CA 1
ATOM 2881 C C . LEU A 1 356 ? -14.449 7.472 6.544 1.00 44.72 356 LEU A C 1
ATOM 2883 O O . LEU A 1 356 ? -14.063 8.636 6.703 1.00 44.72 356 LEU A O 1
ATOM 2887 N N . TYR A 1 357 ? -14.992 7.041 5.409 1.00 40.16 357 TYR A N 1
ATOM 2888 C CA . TYR A 1 357 ? -15.324 7.928 4.302 1.00 40.16 357 TYR A CA 1
ATOM 2889 C C . TYR A 1 357 ? -16.820 8.184 4.222 1.00 40.16 357 TYR A C 1
ATOM 2891 O O . TYR A 1 357 ? -17.633 7.262 4.303 1.00 40.16 357 TYR A O 1
ATOM 2899 N N . HIS A 1 358 ? -17.155 9.446 3.960 1.00 33.88 358 HIS A N 1
ATOM 2900 C CA . HIS A 1 358 ? -18.449 9.803 3.407 1.00 33.88 358 HIS A CA 1
ATOM 2901 C C . HIS A 1 358 ? -18.378 9.603 1.887 1.00 33.88 358 HIS A C 1
ATOM 2903 O O . HIS A 1 358 ? -17.631 10.313 1.205 1.00 33.88 358 HIS A O 1
ATOM 2909 N N . GLY A 1 359 ? -19.108 8.603 1.387 1.00 30.88 359 GLY A N 1
ATOM 2910 C CA . GLY A 1 359 ? -19.272 8.341 -0.047 1.00 30.88 359 GLY A CA 1
ATOM 2911 C C . GLY A 1 359 ? -20.335 9.203 -0.708 1.00 30.88 359 GLY A C 1
ATOM 2912 O O . GLY A 1 359 ? -21.113 9.875 0.016 1.00 30.88 359 GLY A O 1
#

InterPro domains:
  IPR053041 Transglutaminase-like Superfamily Modulators [PTHR47020] (48-317)
  IPR056564 KY-like, immunoglobulin-like domain [PF23265] (68-218)

Sequence (359 aa):
MYAPEGFELPHPLSSENHPPPELPKYLKHQVYDKPEVFSKVDEHAIQAVYSHFPEDSRWQLLPTPLTLSQFENLPLTKSQFFKCAIDFLEQHHGVVHTRDGRLRMTLGFWRPGGFTYKLQYLITSAGHPNPESLMANPADLRDQIPKTDIELKSFLLQETTRDRLNFYFRLPASGVYYLTIYAQELASLKVGRESTFRAACEYKIVCDAPAVDAQPYPTCHDANWGPAWPHVQHYALEPSHTDGVISVCKADWSPTVDQRNPPPMTIDVLFGKQRPEVNLLAKLHRNGVSDEYLDQYQRVSETVQETRFHVTLPEPGPQLEIDNRETVYGPGLTMEFVVRDLNDSPVELQDIRIHLYHG

Radius of gyration: 25.61 Å; Cα contacts (8 Å, |Δi|>4): 667; chains: 1; bounding box: 82×64×68 Å

Mean predicted aligned error: 14.46 Å

pLDDT: mean 71.24, std 17.76, range [21.72, 95.88]